Protein AF-0000000082329751 (afdb_homodimer)

Secondary structure (DSSP, 8-state):
-----------TTTTEEEEEPPTTSSS-HHHHHHHHHHHHHT--GGGSPPGGGTS-HHHHHHHTSPBTTB-----EEEEEETTEEEEEETTSEEEEEE-/-----------TTTTEEEEEPPTTSSS-HHHHHHHHHHHHHT--GGGSPPGGGTS-HHHHHHHTSPBTTB-----EEEEEETTEEEEEETTSEEEEEE-

Structure (mmCIF, N/CA/C/O backbone):
data_AF-0000000082329751-model_v1
#
loop_
_entity.id
_entity.type
_entity.pdbx_description
1 polymer 'Halobacterial output domain-containing protein'
#
loop_
_atom_site.group_PDB
_atom_site.id
_atom_site.type_symbol
_atom_site.label_atom_id
_atom_site.label_alt_id
_atom_site.label_comp_id
_atom_site.label_asym_id
_atom_site.label_entity_id
_atom_site.label_seq_id
_atom_site.pdbx_PDB_ins_code
_atom_site.Cartn_x
_atom_site.Cartn_y
_atom_site.Cartn_z
_atom_site.occupancy
_atom_site.B_iso_or_equiv
_atom_site.auth_seq_id
_atom_site.auth_comp_id
_atom_site.auth_asym_id
_atom_site.auth_atom_id
_atom_site.pdbx_PDB_model_num
ATOM 1 N N . MET A 1 1 ? 5.984 11.445 39.219 1 31.81 1 MET A N 1
ATOM 2 C CA . MET A 1 1 ? 5.996 12.383 38.094 1 31.81 1 MET A CA 1
ATOM 3 C C . MET A 1 1 ? 6.848 11.852 36.969 1 31.81 1 MET A C 1
ATOM 5 O O . MET A 1 1 ? 8.078 11.922 37 1 31.81 1 MET A O 1
ATOM 9 N N . THR A 1 2 ? 6.668 10.547 36.531 1 39.19 2 THR A N 1
ATOM 10 C CA . THR A 1 2 ? 7.371 9.633 35.625 1 39.19 2 THR A CA 1
ATOM 11 C C . THR A 1 2 ? 7.539 10.258 34.25 1 39.19 2 THR A C 1
ATOM 13 O O . THR A 1 2 ? 6.559 10.648 33.625 1 39.19 2 THR A O 1
ATOM 16 N N . GLU A 1 3 ? 8.727 10.984 34 1 37 3 GLU A N 1
ATOM 17 C CA . GLU A 1 3 ? 9.18 11.688 32.812 1 37 3 GLU A CA 1
ATOM 18 C C . GLU A 1 3 ? 9.062 10.797 31.578 1 37 3 GLU A C 1
ATOM 20 O O . GLU A 1 3 ? 9.672 9.727 31.5 1 37 3 GLU A O 1
ATOM 25 N N . MET A 1 4 ? 7.84 10.516 31.109 1 40.78 4 MET A N 1
ATOM 26 C CA . MET A 1 4 ? 7.668 9.859 29.812 1 40.78 4 MET A CA 1
ATOM 27 C C . MET A 1 4 ? 8.617 10.445 28.781 1 40.78 4 MET A C 1
ATOM 29 O O . MET A 1 4 ? 8.625 11.664 28.562 1 40.78 4 MET A O 1
ATOM 33 N N . THR A 1 5 ? 9.852 10.086 28.688 1 42.56 5 THR A N 1
ATOM 34 C CA . THR A 1 5 ? 10.828 10.453 27.672 1 42.56 5 THR A CA 1
ATOM 35 C C . THR A 1 5 ? 10.188 10.453 26.281 1 42.56 5 THR A C 1
ATOM 37 O O . THR A 1 5 ? 9.742 9.414 25.797 1 42.56 5 THR A O 1
ATOM 40 N N . SER A 1 6 ? 9.336 11.422 26.031 1 43.03 6 SER A N 1
ATOM 41 C CA . SER A 1 6 ? 8.797 11.648 24.703 1 43.03 6 SER A CA 1
ATOM 42 C C . SER A 1 6 ? 9.883 11.547 23.641 1 43.03 6 SER A C 1
ATOM 44 O O . SER A 1 6 ? 10.875 12.281 23.688 1 43.03 6 SER A O 1
ATOM 46 N N . ARG A 1 7 ? 10.289 10.352 23.172 1 41.78 7 ARG A N 1
ATOM 47 C CA . ARG A 1 7 ? 11.281 10.164 22.109 1 41.78 7 ARG A CA 1
ATOM 48 C C . ARG A 1 7 ? 11.078 11.172 20.984 1 41.78 7 ARG A C 1
ATOM 50 O O . ARG A 1 7 ? 10 11.227 20.391 1 41.78 7 ARG A O 1
ATOM 57 N N . SER A 1 8 ? 11.633 12.438 21.125 1 46.81 8 SER A N 1
ATOM 58 C CA . SER A 1 8 ? 11.68 13.492 20.125 1 46.81 8 SER A CA 1
ATOM 59 C C . SER A 1 8 ? 12.141 12.953 18.766 1 46.81 8 SER A C 1
ATOM 61 O O . SER A 1 8 ? 13.18 12.289 18.688 1 46.81 8 SER A O 1
ATOM 63 N N . PRO A 1 9 ? 11.258 12.688 17.781 1 46.94 9 PRO A N 1
ATOM 64 C CA . PRO A 1 9 ? 11.711 12.219 16.469 1 46.94 9 PRO A CA 1
ATOM 65 C C . PRO A 1 9 ? 12.867 13.047 15.914 1 46.94 9 PRO A C 1
ATOM 67 O O . PRO A 1 9 ? 12.828 14.281 15.977 1 46.94 9 PRO A O 1
ATOM 70 N N . SER A 1 10 ? 14.055 12.773 16.172 1 45.69 10 SER A N 1
ATOM 71 C CA . SER A 1 10 ? 15.234 13.32 15.516 1 45.69 10 SER A CA 1
ATOM 72 C C . SER A 1 10 ? 14.984 13.523 14.023 1 45.69 10 SER A C 1
ATOM 74 O O . SER A 1 10 ? 15.305 12.656 13.203 1 45.69 10 SER A O 1
ATOM 76 N N . ALA A 1 11 ? 13.828 13.977 13.602 1 47.91 11 ALA A N 1
ATOM 77 C CA . ALA A 1 11 ? 13.406 14.203 12.227 1 47.91 11 ALA A CA 1
ATOM 78 C C . ALA A 1 11 ? 14.414 15.062 11.469 1 47.91 11 ALA A C 1
ATOM 80 O O . ALA A 1 11 ? 14.422 15.078 10.242 1 47.91 11 ALA A O 1
ATOM 81 N N . GLN A 1 12 ? 14.984 16.203 12.023 1 49.38 12 GLN A N 1
ATOM 82 C CA . GLN A 1 12 ? 15.211 17.438 11.273 1 49.38 12 GLN A CA 1
ATOM 83 C C . GLN A 1 12 ? 16.312 17.25 10.227 1 49.38 12 GLN A C 1
ATOM 85 O O . GLN A 1 12 ? 16.266 17.859 9.164 1 49.38 12 GLN A O 1
ATOM 90 N N . ALA A 1 13 ? 17.359 16.609 10.555 1 56.12 13 ALA A N 1
ATOM 91 C CA . ALA A 1 13 ? 18.469 16.922 9.664 1 56.12 13 ALA A CA 1
ATOM 92 C C . ALA A 1 13 ? 18.422 16.062 8.398 1 56.12 13 ALA A C 1
ATOM 94 O O . ALA A 1 13 ? 18.859 16.5 7.332 1 56.12 13 ALA A O 1
ATOM 95 N N . THR A 1 14 ? 17.844 14.945 8.375 1 64.38 14 THR A N 1
ATOM 96 C CA . THR A 1 14 ? 18 13.984 7.289 1 64.38 14 THR A CA 1
ATOM 97 C C . THR A 1 14 ? 16.812 14.039 6.336 1 64.38 14 THR A C 1
ATOM 99 O O . THR A 1 14 ? 16.859 13.445 5.254 1 64.38 14 THR A O 1
ATOM 102 N N . GLY A 1 15 ? 15.906 15.219 6.461 1 89.56 15 GLY A N 1
ATOM 103 C CA . GLY A 1 15 ? 14.719 15.281 5.617 1 89.56 15 GLY A CA 1
ATOM 104 C C . GLY A 1 15 ? 13.828 14.062 5.75 1 89.56 15 GLY A C 1
ATOM 105 O O . GLY A 1 15 ? 13.281 13.578 4.758 1 89.56 15 GLY A O 1
ATOM 106 N N . ARG A 1 16 ? 14 13.43 6.969 1 94.81 16 ARG A N 1
ATOM 107 C CA . ARG A 1 16 ? 13.242 12.211 7.258 1 94.81 16 ARG A CA 1
ATOM 108 C C . ARG A 1 16 ? 12.742 12.211 8.703 1 94.81 16 ARG A C 1
ATOM 110 O O . ARG A 1 16 ? 13.461 12.625 9.609 1 94.81 16 ARG A O 1
ATOM 117 N N . TYR A 1 17 ? 11.578 11.805 8.906 1 97.12 17 TYR A N 1
ATOM 118 C CA . TYR A 1 17 ? 10.953 11.633 10.211 1 97.12 17 TYR A CA 1
ATOM 119 C C . TYR A 1 17 ? 10.297 10.258 10.32 1 97.12 17 TYR A C 1
ATOM 121 O O . TYR A 1 17 ? 9.578 9.828 9.414 1 97.12 17 TYR A O 1
ATOM 129 N N . VAL A 1 18 ? 10.578 9.484 11.461 1 97.75 18 VAL A N 1
ATOM 130 C CA . VAL A 1 18 ? 10.062 8.133 11.609 1 97.75 18 VAL A CA 1
ATOM 131 C C . VAL A 1 18 ? 9.328 8 12.938 1 97.75 18 VAL A C 1
ATOM 133 O O . VAL A 1 18 ? 9.844 8.414 13.984 1 97.75 18 VAL A O 1
ATOM 136 N N . VAL A 1 19 ? 8.141 7.43 12.844 1 97 19 VAL A N 1
ATOM 137 C CA . VAL A 1 19 ? 7.348 7.121 14.031 1 97 19 VAL A CA 1
ATOM 138 C C . VAL A 1 19 ? 6.926 5.652 14.008 1 97 19 VAL A C 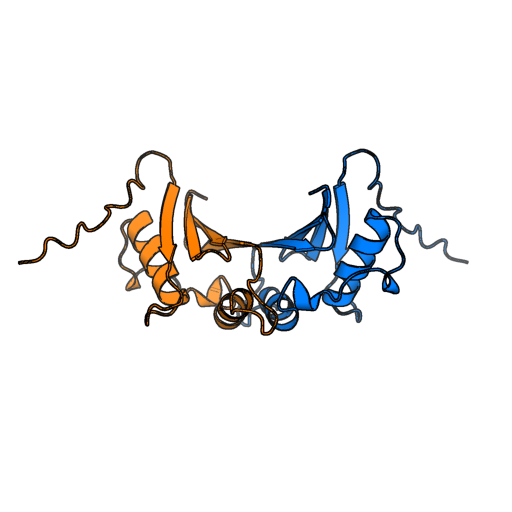1
ATOM 140 O O . VAL A 1 19 ? 6.621 5.109 12.945 1 97 19 VAL A O 1
ATOM 143 N N . GLN A 1 20 ? 7.02 5.074 15.188 1 96.25 20 GLN A N 1
ATOM 144 C CA . GLN A 1 20 ? 6.504 3.717 15.328 1 96.25 20 GLN A CA 1
ATOM 145 C C . GLN A 1 20 ? 5.055 3.725 15.805 1 96.25 20 GLN A C 1
ATOM 147 O O . GLN A 1 20 ? 4.754 4.258 16.875 1 96.25 20 GLN A O 1
ATOM 152 N N . TYR A 1 21 ? 4.219 3.109 14.953 1 94 21 TYR A N 1
ATOM 153 C CA . TYR A 1 21 ? 2.795 2.996 15.25 1 94 21 TYR A CA 1
ATOM 154 C C . TYR A 1 21 ? 2.455 1.603 15.766 1 94 21 TYR A C 1
ATOM 156 O O . TYR A 1 21 ? 2.836 0.599 15.156 1 94 21 TYR A O 1
ATOM 164 N N . ASP A 1 22 ? 1.76 1.699 16.906 1 90.88 22 ASP A N 1
ATOM 165 C CA . ASP A 1 22 ? 1.297 0.445 17.5 1 90.88 22 ASP A CA 1
ATOM 166 C C . ASP A 1 22 ? -0.182 0.212 17.203 1 90.88 22 ASP A C 1
ATOM 168 O O . ASP A 1 22 ? -1.039 0.977 17.641 1 90.88 22 ASP A O 1
ATOM 172 N N . ARG A 1 23 ? -0.487 -0.9 16.578 1 84 23 ARG A N 1
ATOM 173 C CA . ARG A 1 23 ? -1.856 -1.205 16.172 1 84 23 ARG A CA 1
ATOM 174 C C . ARG A 1 23 ? -2.73 -1.498 17.391 1 84 23 ARG A C 1
ATOM 176 O O . ARG A 1 23 ? -3.959 -1.485 17.297 1 84 23 ARG A O 1
ATOM 183 N N . LEU A 1 24 ? -2.094 -1.801 18.391 1 86.12 24 LEU A N 1
ATOM 184 C CA . LEU A 1 24 ? -2.852 -2.061 19.625 1 86.12 24 LEU A CA 1
ATOM 185 C C . LEU A 1 24 ? -3.26 -0.754 20.297 1 86.12 24 LEU A C 1
ATOM 187 O O . LEU A 1 24 ? -4.07 -0.757 21.219 1 86.12 24 LEU A O 1
ATOM 191 N N . ASP A 1 25 ? -2.682 0.285 19.734 1 85.5 25 ASP A N 1
ATOM 192 C CA . ASP A 1 25 ? -3.072 1.595 20.25 1 85.5 25 ASP A CA 1
ATOM 193 C C . ASP A 1 25 ? -4.516 1.921 19.875 1 85.5 25 ASP A C 1
ATOM 195 O O . ASP A 1 25 ? -5.055 1.375 18.906 1 85.5 25 ASP A O 1
ATOM 199 N N . THR A 1 26 ? -5.148 2.73 20.656 1 90.81 26 THR A N 1
ATOM 200 C CA . THR A 1 26 ? -6.531 3.129 20.406 1 90.81 26 THR A CA 1
ATOM 201 C C . THR A 1 26 ? -6.609 4.16 19.297 1 90.81 26 THR A C 1
ATOM 203 O O . THR A 1 26 ? -7.676 4.371 18.703 1 90.81 26 THR A O 1
ATOM 206 N N . GLU A 1 27 ? -5.496 4.75 19 1 93.31 27 GLU A N 1
ATOM 207 C CA . GLU A 1 27 ? -5.473 5.758 17.938 1 93.31 27 GLU A CA 1
ATOM 208 C C . GLU A 1 27 ? -5.461 5.117 16.562 1 93.31 27 GLU A C 1
ATOM 210 O O . GLU A 1 27 ? -4.656 4.219 16.297 1 93.31 27 GLU A O 1
ATOM 215 N N . PRO A 1 28 ? -6.461 5.57 15.758 1 94.56 28 PRO A N 1
ATOM 216 C CA . PRO A 1 28 ? -6.461 5.035 14.391 1 94.56 28 PRO A CA 1
ATOM 217 C C . PRO A 1 28 ? -5.195 5.395 13.617 1 94.56 28 PRO A C 1
ATOM 219 O O . PRO A 1 28 ? -4.586 6.441 13.875 1 94.56 28 PRO A O 1
ATOM 222 N N . LEU A 1 29 ? -4.789 4.59 12.695 1 95.12 29 LEU A N 1
ATOM 223 C CA . LEU A 1 29 ? -3.611 4.797 11.859 1 95.12 29 LEU A CA 1
ATOM 224 C C . LEU A 1 29 ? -3.697 6.125 11.117 1 95.12 29 LEU A C 1
ATOM 226 O O . LEU A 1 29 ? -2.697 6.836 10.992 1 95.12 29 LEU A O 1
ATOM 230 N N . SER A 1 30 ? -4.848 6.445 10.641 1 96.31 30 SER A N 1
ATOM 231 C CA . SER A 1 30 ? -5.039 7.68 9.883 1 96.31 30 SER A CA 1
ATOM 232 C C . SER A 1 30 ? -4.676 8.898 10.727 1 96.31 30 SER A C 1
ATOM 234 O O . SER A 1 30 ? -4.078 9.852 10.219 1 96.31 30 SER A O 1
ATOM 236 N N . VAL A 1 31 ? -5.008 8.859 11.961 1 97.06 31 VAL A N 1
ATOM 237 C CA . VAL A 1 31 ? -4.695 9.961 12.867 1 97.06 31 VAL A CA 1
ATOM 238 C C . VAL A 1 31 ? -3.188 10.031 13.102 1 97.06 31 VAL A C 1
ATOM 240 O O . VAL A 1 31 ? -2.592 11.109 13.047 1 97.06 31 VAL A O 1
ATOM 243 N N . ALA A 1 32 ? -2.594 8.883 13.281 1 97.38 32 ALA A N 1
ATOM 244 C CA . ALA A 1 32 ? -1.147 8.812 13.484 1 97.38 32 ALA A CA 1
ATOM 245 C C . ALA A 1 32 ? -0.399 9.383 12.281 1 97.38 32 ALA A C 1
ATOM 247 O O . ALA A 1 32 ? 0.604 10.078 12.445 1 97.38 32 ALA A O 1
ATOM 248 N N . ILE A 1 33 ? -0.895 9.117 11.148 1 98.06 33 ILE A N 1
ATOM 249 C CA . ILE A 1 33 ? -0.257 9.609 9.93 1 98.06 33 ILE A CA 1
ATOM 250 C C . ILE A 1 33 ? -0.346 11.133 9.883 1 98.06 33 ILE A C 1
ATOM 252 O O . ILE A 1 33 ? 0.66 11.82 9.672 1 98.06 33 ILE A O 1
ATOM 256 N N . VAL A 1 34 ? -1.477 11.648 10.039 1 98.31 34 VAL A N 1
ATOM 257 C CA . VAL A 1 34 ? -1.696 13.094 9.977 1 98.31 34 VAL A CA 1
ATOM 258 C C . VAL A 1 34 ? -0.846 13.789 11.039 1 98.31 34 VAL A C 1
ATOM 260 O O . VAL A 1 34 ? -0.206 14.805 10.75 1 98.31 34 VAL A O 1
ATOM 263 N N . ASP A 1 35 ? -0.802 13.219 12.203 1 98.25 35 ASP A N 1
ATOM 264 C CA . ASP A 1 35 ? -0.003 13.797 13.281 1 98.25 35 ASP A CA 1
ATOM 265 C C . ASP A 1 35 ? 1.48 13.805 12.922 1 98.25 35 ASP A C 1
ATOM 267 O O . ASP A 1 35 ? 2.18 14.789 13.164 1 98.25 35 ASP A O 1
ATOM 271 N N . ALA A 1 36 ? 1.935 12.711 12.359 1 98.12 36 ALA A N 1
ATOM 272 C CA . ALA A 1 36 ? 3.338 12.602 11.977 1 98.12 36 ALA A CA 1
ATOM 273 C C . ALA A 1 36 ? 3.699 13.641 10.914 1 98.12 36 ALA A C 1
ATOM 275 O O . ALA A 1 36 ? 4.734 14.305 11.016 1 98.12 36 ALA A O 1
ATOM 276 N N . VAL A 1 37 ? 2.854 13.805 9.93 1 97.88 37 VAL A N 1
ATOM 277 C CA . VAL A 1 37 ? 3.113 14.766 8.859 1 97.88 37 VAL A CA 1
ATOM 278 C C . VAL A 1 37 ? 3.062 16.188 9.414 1 97.88 37 VAL A C 1
ATOM 280 O O . VAL A 1 37 ? 3.91 17.016 9.078 1 97.88 37 VAL A O 1
ATOM 283 N N . ALA A 1 38 ? 2.1 16.422 10.195 1 98.38 38 ALA A N 1
ATOM 284 C CA . ALA A 1 38 ? 1.991 17.75 10.812 1 98.38 38 ALA A CA 1
ATOM 285 C C . ALA A 1 38 ? 3.258 18.094 11.586 1 98.38 38 ALA A C 1
ATOM 287 O O . ALA A 1 38 ? 3.777 19.203 11.469 1 98.38 38 ALA A O 1
ATOM 288 N N . THR A 1 39 ? 3.736 17.141 12.336 1 97.56 39 THR A N 1
ATOM 289 C CA . THR A 1 39 ? 4.953 17.328 13.125 1 97.56 39 THR A CA 1
ATOM 290 C C . THR A 1 39 ? 6.152 17.578 12.211 1 97.56 39 THR A C 1
ATOM 292 O O . THR A 1 39 ? 6.918 18.516 1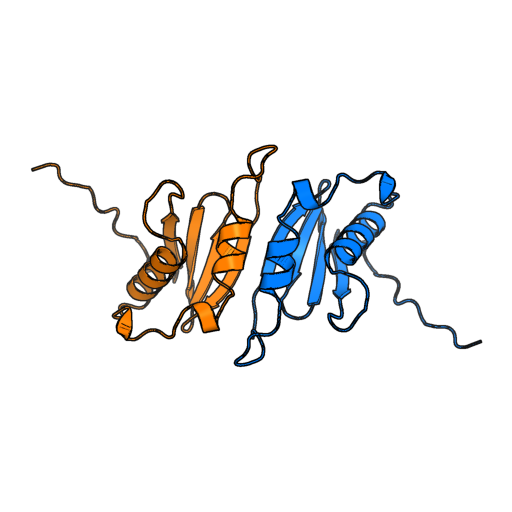2.438 1 97.56 39 THR A O 1
ATOM 295 N N . PHE A 1 40 ? 6.281 16.797 11.18 1 97.19 40 PHE A N 1
ATOM 296 C CA . PHE A 1 40 ? 7.398 16.906 10.258 1 97.19 40 PHE A CA 1
ATOM 297 C C . PHE A 1 40 ? 7.395 18.281 9.57 1 97.19 40 PHE A C 1
ATOM 299 O O . PHE A 1 40 ? 8.445 18.891 9.398 1 97.19 40 PHE A O 1
ATOM 306 N N . ARG A 1 41 ? 6.242 18.672 9.18 1 96.56 41 ARG A N 1
ATOM 307 C CA . ARG A 1 41 ? 6.098 19.938 8.445 1 96.56 41 ARG A CA 1
ATOM 308 C C . ARG A 1 41 ? 5.984 21.109 9.398 1 96.56 41 ARG A C 1
ATOM 310 O O . ARG A 1 41 ? 5.91 22.266 8.953 1 96.56 41 ARG A O 1
ATOM 317 N N . ASN A 1 42 ? 5.953 20.859 10.664 1 95.88 42 ASN A N 1
ATOM 318 C CA . ASN A 1 42 ? 5.754 21.906 11.672 1 95.88 42 ASN A CA 1
ATOM 319 C C . ASN A 1 42 ? 4.508 22.734 11.383 1 95.88 42 ASN A C 1
ATOM 321 O O . ASN A 1 42 ? 4.578 23.953 11.312 1 95.88 42 ASN A O 1
ATOM 325 N N . ARG A 1 43 ? 3.385 22.031 11.133 1 97.56 43 ARG A N 1
ATOM 326 C CA . ARG A 1 43 ? 2.076 22.625 10.875 1 97.56 43 ARG A CA 1
ATOM 327 C C . ARG A 1 43 ? 1.014 22.031 11.789 1 97.56 43 ARG A C 1
ATOM 329 O O . ARG A 1 43 ? 1.163 20.906 12.281 1 97.56 43 ARG A O 1
ATOM 336 N N . ASP A 1 44 ? -0.061 22.844 12.047 1 97.69 44 ASP A N 1
ATOM 337 C CA . ASP A 1 44 ? -1.224 22.297 12.734 1 97.69 44 ASP A CA 1
ATOM 338 C C . ASP A 1 44 ? -1.941 21.266 11.867 1 97.69 44 ASP A C 1
ATOM 340 O O . ASP A 1 44 ? -2.07 21.438 10.656 1 97.69 44 ASP A O 1
ATOM 344 N N . VAL A 1 45 ? -2.484 20.25 12.453 1 97.75 45 VAL A N 1
ATOM 345 C CA . VAL A 1 45 ? -3.213 19.203 11.742 1 97.75 45 VAL A CA 1
ATOM 346 C C . VAL A 1 45 ? -4.375 19.812 10.961 1 97.75 45 VAL A C 1
ATOM 348 O O . VAL A 1 45 ? -4.738 19.328 9.891 1 97.75 45 VAL A O 1
ATOM 351 N N . THR A 1 46 ? -4.895 20.906 11.492 1 97.62 46 THR A N 1
ATOM 352 C CA . THR A 1 46 ? -6.055 21.547 10.883 1 97.62 46 THR A CA 1
ATOM 353 C C . THR A 1 46 ? -5.664 22.266 9.602 1 97.62 46 THR A C 1
ATOM 355 O O . THR A 1 46 ? -6.527 22.656 8.805 1 97.62 46 THR A O 1
ATOM 358 N N . GLU A 1 47 ? -4.391 22.453 9.398 1 97.19 47 GLU A N 1
ATOM 359 C CA . GLU A 1 47 ? -3.893 23.125 8.195 1 97.19 47 GLU A CA 1
ATOM 360 C C . GLU A 1 47 ? -3.615 22.125 7.078 1 97.19 47 GLU A C 1
ATOM 362 O O . GLU A 1 47 ? -3.334 22.516 5.945 1 97.19 47 GLU A O 1
ATOM 367 N N . LEU A 1 48 ? -3.666 20.891 7.387 1 97.12 48 LEU A N 1
ATOM 368 C CA . LEU A 1 48 ? -3.395 19.859 6.402 1 97.12 48 LEU A CA 1
ATOM 369 C C . LEU A 1 48 ? -4.672 19.453 5.672 1 97.12 48 LEU A C 1
ATOM 371 O O . LEU A 1 48 ? -5.77 19.562 6.223 1 97.12 48 LEU A O 1
ATOM 375 N N . GLU A 1 49 ? -4.48 19.031 4.391 1 93.75 49 GLU A N 1
ATOM 376 C CA . GLU A 1 49 ? -5.609 18.438 3.666 1 93.75 49 GLU A CA 1
ATOM 377 C C . GLU A 1 49 ? -6.074 17.141 4.32 1 93.75 49 GLU A C 1
ATOM 379 O O . GLU A 1 49 ? -5.285 16.453 4.969 1 93.75 49 GLU A O 1
ATOM 384 N N . PRO A 1 50 ? -7.355 16.891 4.113 1 94.06 50 PRO A N 1
ATOM 385 C CA . PRO A 1 50 ? -7.82 15.578 4.602 1 94.06 50 PRO A CA 1
ATOM 386 C C . PRO A 1 50 ? -7.059 14.414 3.979 1 94.06 50 PRO A C 1
ATOM 388 O O . PRO A 1 50 ? -6.801 14.414 2.771 1 94.06 50 PRO A O 1
ATOM 391 N N . LEU A 1 51 ? -6.656 13.438 4.867 1 94.5 51 LEU A N 1
ATOM 392 C CA . LEU A 1 51 ? -5.852 12.305 4.418 1 94.5 51 LEU A CA 1
ATOM 393 C C . LEU A 1 51 ? -6.613 11.477 3.391 1 94.5 51 LEU A C 1
ATOM 395 O O . LEU A 1 51 ? -6.012 10.922 2.465 1 94.5 51 LEU A O 1
ATOM 399 N N . HIS A 1 52 ? -7.906 11.422 3.502 1 91.25 52 HIS A N 1
ATOM 400 C CA . HIS A 1 52 ? -8.695 10.555 2.637 1 91.25 52 HIS A CA 1
ATOM 401 C C . HIS A 1 52 ? -8.633 11.016 1.185 1 91.25 52 HIS A C 1
ATOM 403 O O . HIS A 1 52 ? -8.984 10.258 0.274 1 91.25 52 HIS A O 1
ATOM 409 N N . TYR A 1 53 ? -8.156 12.25 0.977 1 88.81 53 TYR A N 1
ATOM 410 C CA . TYR A 1 53 ? -7.953 12.703 -0.395 1 88.81 53 TYR A CA 1
ATOM 411 C C . TYR A 1 53 ? -6.715 12.055 -1.002 1 88.81 53 TYR A C 1
ATOM 413 O O . TYR A 1 53 ? -6.609 11.922 -2.223 1 88.81 53 TYR A O 1
ATOM 421 N N . ALA A 1 54 ? -5.766 11.68 -0.174 1 90.56 54 ALA A N 1
ATOM 422 C CA . ALA A 1 54 ? -4.492 11.156 -0.654 1 90.56 54 ALA A CA 1
ATOM 423 C C . ALA A 1 54 ? -4.527 9.633 -0.759 1 90.56 54 ALA A C 1
ATOM 425 O O . ALA A 1 54 ? -3.846 9.047 -1.601 1 90.56 54 ALA A O 1
ATOM 426 N N . ILE A 1 55 ? -5.262 9.016 0.107 1 92.12 55 ILE A N 1
ATOM 427 C CA . ILE A 1 55 ? -5.273 7.555 0.156 1 92.12 55 ILE A CA 1
ATOM 428 C C . ILE A 1 55 ? -6.594 7.07 0.751 1 92.12 55 ILE A C 1
ATOM 430 O O . ILE A 1 55 ? -7.203 7.762 1.571 1 92.12 55 ILE A O 1
ATOM 434 N N . ASP A 1 56 ? -7.062 5.938 0.312 1 93 56 ASP A N 1
ATOM 435 C CA . ASP A 1 56 ? -8.195 5.289 0.97 1 93 56 ASP A CA 1
ATOM 436 C C . ASP A 1 56 ? -7.801 4.766 2.348 1 93 56 ASP A C 1
ATOM 438 O O . ASP A 1 56 ? -7.191 3.697 2.459 1 93 56 ASP A O 1
ATOM 442 N N . THR A 1 57 ? -8.227 5.438 3.373 1 93.94 57 THR A N 1
ATOM 443 C CA . THR A 1 57 ? -7.777 5.164 4.734 1 93.94 57 THR A CA 1
ATOM 444 C C . THR A 1 57 ? -8.305 3.814 5.219 1 93.94 57 THR A C 1
ATOM 446 O O . THR A 1 57 ? -7.625 3.109 5.965 1 93.94 57 THR A O 1
ATOM 449 N N . ASP A 1 58 ? -9.547 3.469 4.797 1 92.44 58 ASP A N 1
ATOM 450 C CA . ASP A 1 58 ? -10.102 2.176 5.191 1 92.44 58 ASP A CA 1
ATOM 451 C C . ASP A 1 58 ? -9.305 1.027 4.578 1 92.44 58 ASP A C 1
ATOM 453 O O . ASP A 1 58 ? -9.016 0.035 5.25 1 92.44 58 ASP A O 1
ATOM 457 N N . ALA A 1 59 ? -9.008 1.194 3.338 1 94.5 59 ALA A N 1
ATOM 458 C CA . ALA A 1 59 ? -8.211 0.184 2.65 1 94.5 59 ALA A CA 1
ATOM 459 C C . ALA A 1 59 ? -6.836 0.039 3.297 1 94.5 59 ALA A C 1
ATOM 461 O O . ALA A 1 59 ? -6.344 -1.077 3.484 1 94.5 59 ALA A O 1
ATOM 462 N N . LEU A 1 60 ? -6.191 1.146 3.604 1 94.38 60 LEU A N 1
ATOM 463 C CA . LEU A 1 60 ? -4.879 1.156 4.242 1 94.38 60 LEU A CA 1
ATOM 464 C C . LEU A 1 60 ? -4.914 0.394 5.562 1 94.38 60 LEU A C 1
ATOM 466 O O . LEU A 1 60 ? -4.047 -0.444 5.824 1 94.38 60 LEU A O 1
ATOM 470 N N . GLU A 1 61 ? -5.867 0.621 6.367 1 92 61 GLU A N 1
ATOM 471 C CA . GLU A 1 61 ? -6 -0.068 7.648 1 92 61 GLU A CA 1
ATOM 472 C C . GLU A 1 61 ? -6.172 -1.571 7.453 1 92 61 GLU A C 1
ATOM 474 O O . GLU A 1 61 ? -5.531 -2.371 8.133 1 92 61 GLU A O 1
ATOM 479 N N . ARG A 1 62 ? -6.957 -1.875 6.523 1 90.62 62 ARG A N 1
ATOM 480 C CA . ARG A 1 62 ? -7.25 -3.281 6.27 1 90.62 62 ARG A CA 1
ATOM 481 C C . ARG A 1 62 ? -6.008 -4.02 5.773 1 90.62 62 ARG A C 1
ATOM 483 O O . ARG A 1 62 ? -5.812 -5.195 6.086 1 90.62 62 ARG A O 1
ATOM 490 N N . LEU A 1 63 ? -5.227 -3.295 5.031 1 90.62 63 LEU A N 1
ATOM 491 C CA . LEU A 1 63 ? -4.031 -3.9 4.457 1 90.62 63 LEU A CA 1
ATOM 492 C C . LEU A 1 63 ? -3.105 -4.422 5.551 1 90.62 63 LEU A C 1
ATOM 494 O O . LEU A 1 63 ? -2.412 -5.422 5.355 1 90.62 63 LEU A O 1
ATOM 498 N N . PHE A 1 64 ? -3.09 -3.809 6.668 1 87.56 64 PHE A N 1
ATOM 499 C CA . PHE A 1 64 ? -2.123 -4.152 7.703 1 87.56 64 PHE A CA 1
ATOM 500 C C . PHE A 1 64 ? -2.795 -4.914 8.844 1 87.56 64 PHE A C 1
ATOM 502 O O . PHE A 1 64 ? -2.17 -5.188 9.867 1 87.56 64 PHE A O 1
ATOM 509 N N . GLU A 1 65 ? -4.031 -5.145 8.664 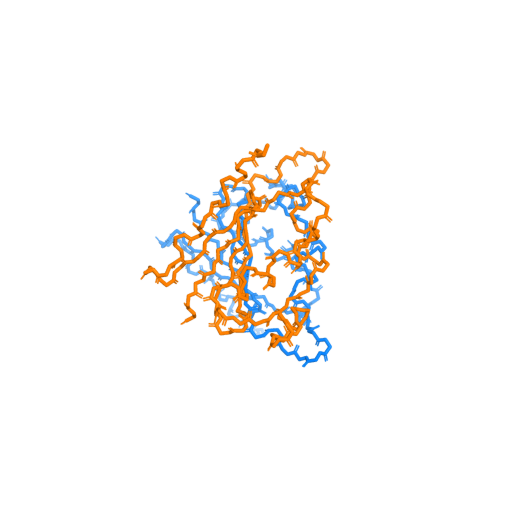1 84.44 65 GLU A N 1
ATOM 510 C CA . GLU A 1 65 ? -4.695 -5.992 9.656 1 84.44 65 GLU A CA 1
ATOM 511 C C . GLU A 1 65 ? -4.117 -7.402 9.648 1 84.44 65 GLU A C 1
ATOM 513 O O . GLU A 1 65 ? -3.734 -7.918 8.594 1 84.44 65 GLU A O 1
ATOM 518 N N . PRO A 1 66 ? -3.969 -7.867 10.875 1 72.75 66 PRO A N 1
ATOM 519 C CA . PRO A 1 66 ? -3.459 -9.234 10.945 1 72.75 66 PRO A CA 1
ATOM 520 C C . PRO A 1 66 ? -4.312 -10.227 10.156 1 72.75 66 PRO A C 1
ATOM 522 O O . PRO A 1 66 ? -5.527 -10.047 10.039 1 72.75 66 PRO A O 1
ATOM 525 N N . ARG A 1 67 ? -3.643 -11.023 9.336 1 62.59 67 ARG A N 1
ATOM 526 C CA . ARG A 1 67 ? -4.359 -12.094 8.648 1 62.59 67 ARG A CA 1
ATOM 527 C C . ARG A 1 67 ? -4.836 -13.156 9.641 1 62.59 67 ARG A C 1
ATOM 529 O O . ARG A 1 67 ? -4.328 -13.242 10.758 1 62.59 67 ARG A O 1
ATOM 536 N N . ALA A 1 68 ? -6.004 -13.695 9.172 1 55.31 68 ALA A N 1
ATOM 537 C CA . ALA A 1 68 ? -6.441 -14.836 9.977 1 55.31 68 ALA A CA 1
ATOM 538 C C . ALA A 1 68 ? -5.293 -15.812 10.203 1 55.31 68 ALA A C 1
ATOM 540 O O . ALA A 1 68 ? -5.211 -16.453 11.258 1 55.31 68 ALA A O 1
ATOM 541 N N . ASP A 1 69 ? -4.562 -16.047 9.133 1 53 69 ASP A N 1
ATOM 542 C CA . ASP A 1 69 ? -3.592 -17.125 9.242 1 53 69 ASP A CA 1
ATOM 543 C C . ASP A 1 69 ? -2.248 -16.609 9.75 1 53 69 ASP A C 1
ATOM 545 O O . ASP A 1 69 ? -1.257 -17.344 9.758 1 53 69 ASP A O 1
ATOM 549 N N . GLY A 1 70 ? -2.115 -15.523 10.203 1 52.69 70 GLY A N 1
ATOM 550 C CA . GLY A 1 70 ? -0.876 -15.094 10.828 1 52.69 70 GLY A CA 1
ATOM 551 C C . GLY A 1 70 ? -0.427 -13.719 10.375 1 52.69 70 GLY A C 1
ATOM 552 O O . GLY A 1 70 ? -1.223 -12.945 9.836 1 52.69 70 GLY A O 1
ATOM 553 N N . VAL A 1 71 ? 0.874 -13.422 10.836 1 47.81 71 VAL A N 1
ATOM 554 C CA . VAL A 1 71 ? 1.537 -12.125 10.805 1 47.81 71 VAL A CA 1
ATOM 555 C C . VAL A 1 71 ? 1.771 -11.695 9.359 1 47.81 71 VAL A C 1
ATOM 557 O O . VAL A 1 71 ? 2.162 -12.508 8.516 1 47.81 71 VAL A O 1
ATOM 560 N N . ARG A 1 72 ? 0.995 -10.898 8.797 1 52.91 72 ARG A N 1
ATOM 561 C CA . ARG A 1 72 ? 1.39 -10.328 7.516 1 52.91 72 ARG A CA 1
ATOM 562 C C . ARG A 1 72 ? 2.865 -9.945 7.52 1 52.91 72 ARG A C 1
ATOM 564 O O . ARG A 1 72 ? 3.307 -9.156 8.352 1 52.91 72 ARG A O 1
ATOM 571 N N . ASP A 1 73 ? 3.789 -10.883 7.195 1 55.91 73 ASP A N 1
ATOM 572 C CA . ASP A 1 73 ? 5.242 -10.797 7.309 1 55.91 73 ASP A CA 1
ATOM 573 C C . ASP A 1 73 ? 5.781 -9.602 6.523 1 55.91 73 ASP A C 1
ATOM 575 O O . ASP A 1 73 ? 6.996 -9.398 6.449 1 55.91 73 ASP A O 1
ATOM 579 N N . GLY A 1 74 ? 4.91 -8.656 6.078 1 78.06 74 GLY A N 1
ATOM 580 C CA . GLY A 1 74 ? 5.688 -7.66 5.363 1 78.06 74 GLY A CA 1
ATOM 581 C C . GLY A 1 74 ? 4.855 -6.828 4.406 1 78.06 74 GLY A C 1
ATOM 582 O O . GLY A 1 74 ? 3.629 -6.961 4.363 1 78.06 74 GLY A O 1
ATOM 583 N N . GLY A 1 75 ? 5.461 -5.82 4.02 1 92.19 75 GLY A N 1
ATOM 584 C CA . GLY A 1 75 ? 4.852 -4.938 3.039 1 92.19 75 GLY A CA 1
ATOM 585 C C . GLY A 1 75 ? 4.852 -3.482 3.463 1 92.19 75 GLY A C 1
ATOM 586 O O . GLY A 1 75 ? 5.09 -3.172 4.633 1 92.19 75 GLY A O 1
ATOM 587 N N . SER A 1 76 ? 4.613 -2.725 2.51 1 95.81 76 SER A N 1
ATOM 588 C CA . SER A 1 76 ? 4.582 -1.285 2.748 1 95.81 76 SER A CA 1
ATOM 589 C C . SER A 1 76 ? 3.697 -0.577 1.728 1 95.81 76 SER A C 1
ATOM 591 O O . SER A 1 76 ? 3.43 -1.114 0.651 1 95.81 76 SER A O 1
ATOM 593 N N . VAL A 1 77 ? 3.213 0.506 2.148 1 96.88 77 VAL A N 1
ATOM 594 C CA . VAL A 1 77 ? 2.486 1.436 1.291 1 96.88 77 VAL A CA 1
ATOM 595 C C . VAL A 1 77 ? 3.201 2.783 1.266 1 96.88 77 VAL A C 1
ATOM 597 O O . VAL A 1 77 ? 3.643 3.279 2.305 1 96.88 77 VAL A O 1
ATOM 600 N N . THR A 1 78 ? 3.311 3.355 0.057 1 96.44 78 THR A N 1
ATOM 601 C CA . THR A 1 78 ? 3.906 4.676 -0.101 1 96.44 78 THR A CA 1
ATOM 602 C C . THR A 1 78 ? 2.996 5.586 -0.92 1 96.44 78 THR A C 1
ATOM 604 O O . THR A 1 78 ? 2.426 5.16 -1.927 1 96.44 78 THR A O 1
ATOM 607 N N . PHE A 1 79 ? 2.91 6.824 -0.485 1 95.19 79 PHE A N 1
ATOM 608 C CA . PHE A 1 79 ? 2.115 7.809 -1.208 1 95.19 79 PHE A CA 1
ATOM 609 C C . PHE A 1 79 ? 2.521 9.227 -0.818 1 95.19 79 PHE A C 1
ATOM 611 O O . PHE A 1 79 ? 3.232 9.422 0.169 1 95.19 79 PHE A O 1
ATOM 618 N N . GLU A 1 80 ? 2.135 10.125 -1.617 1 94.25 80 GLU A N 1
ATOM 619 C CA . GLU A 1 80 ? 2.389 11.531 -1.314 1 94.25 80 GLU A CA 1
ATOM 620 C C . GLU A 1 80 ? 1.229 12.141 -0.536 1 94.25 80 GLU A C 1
ATOM 622 O O . GLU A 1 80 ? 0.063 11.867 -0.824 1 94.25 80 GLU A O 1
ATOM 627 N N . TYR A 1 81 ? 1.54 12.93 0.413 1 93.94 81 TYR A N 1
ATOM 628 C CA . TYR A 1 81 ? 0.569 13.625 1.248 1 93.94 81 TYR A CA 1
ATOM 629 C C . TYR A 1 81 ? 1.156 14.914 1.805 1 93.94 81 TYR A C 1
ATOM 631 O O . TYR A 1 81 ? 2.199 14.898 2.465 1 93.94 81 TYR A O 1
ATOM 639 N N . SER A 1 82 ? 0.561 16.062 1.447 1 93.19 82 SER A N 1
ATOM 640 C CA . SER A 1 82 ? 0.95 17.391 1.921 1 93.19 82 SER A CA 1
ATOM 641 C C . SER A 1 82 ? 2.426 17.656 1.647 1 93.19 82 SER A C 1
ATOM 643 O O . SER A 1 82 ? 3.172 18.031 2.557 1 93.19 82 SER A O 1
ATOM 645 N N . ASP A 1 83 ? 2.879 17.375 0.479 1 91.19 83 ASP A N 1
ATOM 646 C CA . ASP A 1 83 ? 4.215 17.672 -0.019 1 91.19 83 ASP A CA 1
ATOM 647 C C . ASP A 1 83 ? 5.27 16.812 0.668 1 91.19 83 ASP A C 1
ATOM 649 O O . ASP A 1 83 ? 6.418 17.219 0.829 1 91.19 83 ASP A O 1
ATOM 653 N N . CYS A 1 84 ? 4.836 15.648 1.143 1 95.12 84 CYS A N 1
ATOM 654 C CA . CYS A 1 84 ? 5.727 14.656 1.736 1 95.12 84 CYS A CA 1
ATOM 655 C C . CYS A 1 84 ? 5.508 13.281 1.108 1 95.12 84 CYS A C 1
ATOM 657 O O . CYS A 1 84 ? 4.461 13.023 0.516 1 95.12 84 CYS A O 1
ATOM 659 N N . LEU A 1 85 ? 6.527 12.516 1.204 1 96.12 85 LEU A N 1
ATOM 660 C CA . LEU A 1 85 ? 6.391 11.102 0.892 1 96.12 85 LEU A CA 1
ATOM 661 C C . LEU A 1 85 ? 6.188 10.281 2.162 1 96.12 85 LEU A C 1
ATOM 663 O O . LEU A 1 85 ? 7.023 10.312 3.066 1 96.12 85 LEU A O 1
ATOM 667 N N . VAL A 1 86 ? 5.059 9.602 2.256 1 97.31 86 VAL A N 1
ATOM 668 C CA . VAL A 1 86 ? 4.691 8.82 3.432 1 97.31 86 VAL A CA 1
ATOM 669 C C . VAL A 1 86 ? 4.836 7.336 3.129 1 97.31 86 VAL A C 1
ATOM 671 O O . VAL A 1 86 ? 4.316 6.844 2.123 1 97.31 86 VAL A O 1
ATOM 674 N N . THR A 1 87 ? 5.555 6.633 3.93 1 97.38 87 THR A N 1
ATOM 675 C CA . THR A 1 87 ? 5.684 5.184 3.85 1 97.38 87 THR A CA 1
ATOM 676 C C . THR A 1 87 ? 5.207 4.523 5.141 1 97.38 87 THR A C 1
ATOM 678 O O . THR A 1 87 ? 5.625 4.914 6.234 1 97.38 87 THR A O 1
ATOM 681 N N . ILE A 1 88 ? 4.328 3.59 4.969 1 96.81 88 ILE A N 1
ATOM 682 C CA . ILE A 1 88 ? 3.82 2.822 6.098 1 96.81 88 ILE A CA 1
ATOM 683 C C . ILE A 1 88 ? 4.188 1.35 5.926 1 96.81 88 ILE A C 1
ATOM 685 O O . ILE A 1 88 ? 3.961 0.767 4.863 1 96.81 88 ILE A O 1
ATOM 689 N N . THR A 1 89 ? 4.738 0.734 6.961 1 94.38 89 THR A N 1
ATOM 690 C CA . THR A 1 89 ? 5.098 -0.677 6.875 1 94.38 89 THR A CA 1
ATOM 691 C C . THR A 1 89 ? 4.164 -1.524 7.738 1 94.38 89 THR A C 1
ATOM 693 O O . THR A 1 89 ? 3.529 -1.014 8.664 1 94.38 89 THR A O 1
ATOM 696 N N . ALA A 1 90 ? 4.121 -2.793 7.449 1 91.19 90 ALA A N 1
ATOM 697 C CA . ALA A 1 90 ? 3.312 -3.748 8.203 1 91.19 90 ALA A CA 1
ATOM 698 C C . ALA A 1 90 ? 3.75 -3.807 9.664 1 91.19 90 ALA A C 1
ATOM 700 O O . ALA A 1 90 ? 2.945 -4.109 10.547 1 91.19 90 ALA A O 1
ATOM 701 N N . ALA A 1 91 ? 4.977 -3.467 9.906 1 87.75 91 ALA A N 1
ATOM 702 C CA . ALA A 1 91 ? 5.516 -3.51 11.266 1 87.75 91 ALA A CA 1
ATOM 703 C C . ALA A 1 91 ? 5.098 -2.275 12.055 1 87.75 91 ALA A C 1
ATOM 705 O O . ALA A 1 91 ? 5.43 -2.15 13.242 1 87.75 91 ALA A O 1
ATOM 706 N N . GLY A 1 92 ? 4.461 -1.332 11.359 1 92.31 92 GLY A N 1
ATOM 707 C CA . GLY A 1 92 ? 3.922 -0.178 12.062 1 92.31 92 GLY A CA 1
ATOM 708 C C . GLY A 1 92 ? 4.793 1.057 11.938 1 92.31 92 GLY A C 1
ATOM 709 O O . GLY A 1 92 ? 4.539 2.072 12.586 1 92.31 92 GLY A O 1
ATOM 710 N N . GLU A 1 93 ? 5.797 0.932 11.164 1 95.06 93 GLU A N 1
ATOM 711 C CA . GLU A 1 93 ? 6.625 2.115 10.945 1 95.06 93 GLU A CA 1
ATOM 712 C C . GLU A 1 93 ? 5.945 3.102 10.008 1 95.06 93 GLU A C 1
ATOM 714 O O . GLU A 1 93 ? 5.434 2.711 8.953 1 95.06 93 GLU A O 1
ATOM 719 N N . ILE A 1 94 ? 5.898 4.332 10.414 1 97.88 94 ILE A N 1
ATOM 720 C CA . ILE A 1 94 ? 5.492 5.457 9.578 1 97.88 94 ILE A CA 1
ATOM 721 C C . ILE A 1 94 ? 6.695 6.352 9.297 1 97.88 94 ILE A C 1
ATOM 723 O O . ILE A 1 94 ? 7.262 6.949 10.219 1 97.88 94 ILE A O 1
ATOM 727 N N . ARG A 1 95 ? 7.098 6.457 8.031 1 98.31 95 ARG A N 1
ATOM 728 C CA . ARG A 1 95 ? 8.227 7.281 7.617 1 98.31 95 ARG A CA 1
ATOM 729 C C . ARG A 1 95 ? 7.77 8.445 6.746 1 98.31 95 ARG A C 1
ATOM 731 O O . ARG A 1 95 ? 6.973 8.258 5.824 1 98.31 95 ARG A O 1
ATOM 738 N N . ILE A 1 96 ? 8.242 9.586 7.094 1 98.38 96 ILE A N 1
ATOM 739 C CA . ILE A 1 96 ? 7.957 10.797 6.324 1 98.38 96 ILE A CA 1
ATOM 740 C C . ILE A 1 96 ? 9.25 11.344 5.73 1 98.38 96 ILE A C 1
ATOM 742 O O . ILE A 1 96 ? 10.242 11.531 6.449 1 98.38 96 ILE A O 1
ATOM 746 N N . ASP A 1 97 ? 9.172 11.477 4.441 1 97.19 97 ASP A N 1
ATOM 747 C CA . ASP A 1 97 ? 10.312 12.062 3.748 1 97.19 97 ASP A CA 1
ATOM 748 C C . ASP A 1 97 ? 9.898 13.328 2.994 1 97.19 97 ASP A C 1
ATOM 750 O O . ASP A 1 97 ? 8.742 13.461 2.584 1 97.19 97 ASP A O 1
ATOM 754 N N . SER A 1 98 ? 10.891 14.211 2.895 1 92.56 98 SER A N 1
ATOM 755 C CA . SER A 1 98 ? 10.648 15.336 1.999 1 92.56 98 SER A CA 1
ATOM 756 C C . SER A 1 98 ? 10.453 14.867 0.561 1 92.56 98 SER A C 1
ATOM 758 O O . SER A 1 98 ? 11.141 13.953 0.104 1 92.56 98 SER A O 1
ATOM 760 N N . ALA A 1 99 ? 9.297 15.258 0.018 1 80.38 99 ALA A N 1
ATOM 761 C CA . ALA A 1 99 ? 9.086 14.859 -1.371 1 80.38 99 ALA A CA 1
ATOM 762 C C . ALA A 1 99 ? 10.172 15.43 -2.275 1 80.38 99 ALA A C 1
ATOM 764 O O . ALA A 1 99 ? 10.758 16.469 -1.971 1 80.38 99 ALA A O 1
ATOM 765 N N . MET B 1 1 ? -5.977 -11.695 -39.219 1 31.42 1 MET B N 1
ATOM 766 C CA . MET B 1 1 ? -5.094 -12.469 -38.344 1 31.42 1 MET B CA 1
ATOM 767 C C . MET B 1 1 ? -4.188 -11.555 -37.531 1 31.42 1 MET B C 1
ATOM 769 O O . MET B 1 1 ? -3.205 -11.023 -38.062 1 31.42 1 MET B O 1
ATOM 773 N N . THR B 1 2 ? -4.754 -10.477 -36.844 1 38.31 2 THR B N 1
ATOM 774 C CA . THR B 1 2 ? -4.246 -9.297 -36.156 1 38.31 2 THR B CA 1
ATOM 775 C C . THR B 1 2 ? -3.252 -9.688 -35.094 1 38.31 2 THR B C 1
ATOM 777 O O . THR B 1 2 ? -3.582 -10.469 -34.188 1 38.31 2 THR B O 1
ATOM 780 N N . GLU B 1 3 ? -1.881 -9.766 -35.438 1 36.81 3 GLU B N 1
ATOM 781 C CA . GLU B 1 3 ? -0.711 -10.109 -34.625 1 36.81 3 GLU B CA 1
ATOM 782 C C . GLU B 1 3 ? -0.68 -9.328 -33.312 1 36.81 3 GLU B C 1
ATOM 784 O O . GLU B 1 3 ? -0.624 -8.094 -33.344 1 36.81 3 GLU B O 1
ATOM 789 N N . MET B 1 4 ? -1.576 -9.602 -32.375 1 40.78 4 MET B N 1
ATOM 790 C CA . MET B 1 4 ? -1.465 -9.031 -31.031 1 40.78 4 MET B CA 1
ATOM 791 C C . MET B 1 4 ? -0.024 -9.086 -30.547 1 40.78 4 MET B C 1
ATOM 793 O O . MET B 1 4 ? 0.603 -10.148 -30.562 1 40.78 4 MET B O 1
ATOM 797 N N . THR B 1 5 ? 0.858 -8.195 -30.859 1 42.44 5 THR B N 1
ATOM 798 C CA . THR B 1 5 ? 2.215 -8.031 -30.359 1 42.44 5 THR B CA 1
ATOM 799 C C . THR B 1 5 ? 2.268 -8.305 -28.859 1 42.44 5 THR B C 1
ATOM 801 O O . THR B 1 5 ? 1.65 -7.594 -28.062 1 42.44 5 THR B O 1
ATOM 804 N N . SER B 1 6 ? 2.107 -9.555 -28.469 1 42.81 6 SER B N 1
ATOM 805 C CA . SER B 1 6 ? 2.295 -10 -27.094 1 42.81 6 SER B CA 1
ATOM 806 C C . SER B 1 6 ? 3.562 -9.406 -26.5 1 42.81 6 SER B C 1
ATOM 808 O O . SER B 1 6 ? 4.66 -9.609 -27.016 1 42.81 6 SER B O 1
ATOM 810 N N . ARG B 1 7 ? 3.576 -8.133 -26.016 1 41.69 7 ARG B N 1
ATOM 811 C CA . ARG B 1 7 ? 4.727 -7.516 -25.375 1 41.69 7 ARG B CA 1
ATOM 812 C C . ARG B 1 7 ? 5.406 -8.484 -24.406 1 41.69 7 ARG B C 1
ATOM 814 O O . ARG B 1 7 ? 4.773 -8.984 -23.484 1 41.69 7 ARG B O 1
ATOM 821 N N . SER B 1 8 ? 6.301 -9.414 -24.906 1 46.84 8 SER B N 1
ATOM 822 C CA . SER B 1 8 ? 7.16 -10.328 -24.156 1 46.84 8 SER B CA 1
ATOM 823 C C . SER B 1 8 ? 7.859 -9.609 -23.016 1 46.84 8 SER B C 1
ATOM 825 O O . SER B 1 8 ? 8.508 -8.586 -23.219 1 46.84 8 SER B O 1
ATOM 827 N N . PRO B 1 9 ? 7.406 -9.695 -21.75 1 47 9 PRO B N 1
ATOM 828 C CA . PRO B 1 9 ? 8.109 -9.047 -20.641 1 47 9 PRO B CA 1
ATOM 829 C C . PRO B 1 9 ? 9.609 -9.328 -20.641 1 47 9 PRO B C 1
ATOM 831 O O . PRO B 1 9 ? 10.023 -10.477 -20.828 1 47 9 PRO B O 1
ATOM 834 N N . SER B 1 10 ? 10.414 -8.648 -21.312 1 45.53 10 SER B N 1
ATOM 835 C CA . SER B 1 10 ? 11.867 -8.656 -21.188 1 45.53 10 SER B CA 1
ATOM 836 C C . SER B 1 10 ? 12.312 -8.844 -19.75 1 45.53 10 SER B C 1
ATOM 838 O O . SER B 1 10 ? 12.617 -7.867 -19.047 1 45.53 10 SER B O 1
ATOM 840 N N . ALA B 1 11 ? 11.641 -9.625 -18.938 1 47.31 11 ALA B N 1
ATOM 841 C CA . ALA B 1 11 ? 11.859 -9.883 -17.516 1 47.31 11 ALA B CA 1
ATOM 842 C C . ALA B 1 11 ? 13.305 -10.289 -17.25 1 47.31 11 ALA B C 1
ATOM 844 O O . ALA B 1 11 ? 13.789 -10.172 -16.125 1 47.31 11 ALA B O 1
ATOM 845 N N . GLN B 1 12 ? 13.984 -11.234 -18.031 1 49.53 12 GLN B N 1
ATOM 846 C CA . GLN B 1 12 ? 14.875 -12.25 -17.484 1 49.53 12 GLN B CA 1
ATOM 847 C C . GLN B 1 12 ? 16.156 -11.609 -16.953 1 49.53 12 GLN B C 1
ATOM 849 O O . GLN B 1 12 ? 16.766 -12.102 -16 1 49.53 12 GLN B O 1
ATOM 854 N N . ALA B 1 13 ? 16.688 -10.695 -17.641 1 56.09 13 ALA B N 1
ATOM 855 C CA . ALA B 1 13 ? 18.094 -10.539 -17.266 1 56.09 13 ALA B CA 1
ATOM 856 C C . ALA B 1 13 ? 18.234 -9.664 -16.031 1 56.09 13 ALA B C 1
ATOM 858 O O . ALA B 1 13 ? 19.156 -9.859 -15.227 1 56.09 13 ALA B O 1
ATOM 859 N N . THR B 1 14 ? 17.375 -8.805 -15.742 1 64.25 14 THR B N 1
ATOM 860 C CA . THR B 1 14 ? 17.609 -7.762 -14.75 1 64.25 14 THR B CA 1
ATOM 861 C C . THR B 1 14 ? 16.984 -8.133 -13.414 1 64.25 14 THR B C 1
ATOM 863 O O . THR B 1 14 ? 17.25 -7.484 -12.398 1 64.25 14 THR B O 1
ATOM 866 N N . GLY B 1 15 ? 16.547 -9.562 -13.242 1 89.56 15 GLY B N 1
ATOM 867 C CA . GLY B 1 15 ? 15.891 -9.961 -12.008 1 89.56 15 GLY B CA 1
ATOM 868 C C . GLY B 1 15 ? 14.648 -9.148 -11.703 1 89.56 15 GLY B C 1
ATOM 869 O O . GLY B 1 15 ? 14.375 -8.836 -10.539 1 89.56 15 GLY B O 1
ATOM 870 N N . ARG B 1 16 ? 14.125 -8.586 -12.859 1 95 16 ARG B N 1
ATOM 871 C CA . ARG B 1 16 ? 12.938 -7.742 -12.75 1 95 16 ARG B CA 1
ATOM 872 C C . ARG B 1 16 ? 11.961 -8.016 -13.891 1 95 16 ARG B C 1
ATOM 874 O O . ARG B 1 16 ? 12.383 -8.211 -15.039 1 95 16 ARG B O 1
ATOM 881 N N . TYR B 1 17 ? 10.75 -8.062 -13.625 1 97.06 17 TYR B N 1
ATOM 882 C CA . TYR B 1 17 ? 9.656 -8.219 -14.578 1 97.06 17 TYR B CA 1
ATOM 883 C C . TYR B 1 17 ? 8.578 -7.168 -14.336 1 97.06 17 TYR B C 1
ATOM 885 O O . TYR B 1 17 ? 8.156 -6.953 -13.195 1 97.06 17 TYR B O 1
ATOM 893 N N . VAL B 1 18 ? 8.117 -6.438 -15.438 1 97.75 18 VAL B N 1
ATOM 894 C CA . VAL B 1 18 ? 7.141 -5.363 -15.281 1 97.75 18 VAL B CA 1
ATOM 895 C C . VAL B 1 18 ? 5.961 -5.598 -16.219 1 97.75 18 VAL B C 1
ATOM 897 O O . VAL B 1 18 ? 6.148 -5.875 -17.406 1 97.75 18 VAL B O 1
ATOM 900 N N . VAL B 1 19 ? 4.785 -5.473 -15.648 1 97 19 VAL B N 1
ATOM 901 C CA . VAL B 1 19 ? 3.549 -5.551 -16.422 1 97 19 VAL B CA 1
ATOM 902 C C . VAL B 1 19 ? 2.684 -4.324 -16.141 1 97 19 VAL B C 1
ATOM 904 O O . VAL B 1 19 ? 2.635 -3.844 -15 1 97 19 VAL B O 1
ATOM 907 N N . GLN B 1 20 ? 2.121 -3.846 -17.203 1 96.19 20 GLN B N 1
ATOM 908 C CA . GLN B 1 20 ? 1.151 -2.768 -17.047 1 96.19 20 GLN B CA 1
ATOM 909 C C . GLN B 1 20 ? -0.269 -3.316 -16.938 1 96.19 20 GLN B C 1
ATOM 911 O O . GLN B 1 20 ? -0.743 -3.996 -17.859 1 96.19 20 GLN B O 1
ATOM 916 N N . TYR B 1 21 ? -0.889 -2.961 -15.797 1 94 21 TYR B N 1
ATOM 917 C CA . TYR B 1 21 ? -2.26 -3.373 -15.523 1 94 21 TYR B CA 1
ATOM 918 C C . TYR B 1 21 ? -3.234 -2.229 -15.766 1 94 21 TYR B C 1
ATOM 920 O O . TYR B 1 21 ? -3.027 -1.113 -15.281 1 94 21 TYR B O 1
ATOM 928 N N . ASP B 1 22 ? -4.238 -2.666 -16.578 1 90.88 22 ASP B N 1
ATOM 929 C CA . ASP B 1 22 ? -5.297 -1.698 -1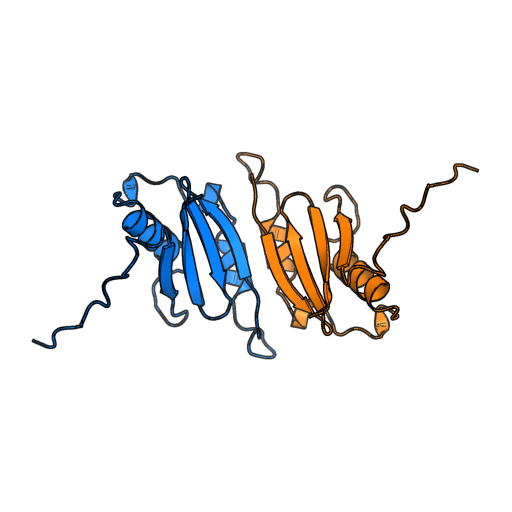6.859 1 90.88 22 ASP B CA 1
ATOM 930 C C . ASP B 1 22 ? -6.527 -1.973 -15.992 1 90.88 22 ASP B C 1
ATOM 932 O O . ASP B 1 22 ? -7.168 -3.014 -16.141 1 90.88 22 ASP B O 1
ATOM 936 N N . ARG B 1 23 ? -6.918 -0.994 -15.211 1 83.94 23 ARG B N 1
ATOM 937 C CA . ARG B 1 23 ? -8.039 -1.157 -14.289 1 83.94 23 ARG B CA 1
ATOM 938 C C . ARG B 1 23 ? -9.359 -1.271 -15.047 1 83.94 23 ARG B C 1
ATOM 940 O O . ARG B 1 23 ? -10.367 -1.705 -14.484 1 83.94 23 ARG B O 1
ATOM 947 N N . LEU B 1 24 ? -9.32 -0.842 -16.203 1 85.81 24 LEU B N 1
ATOM 948 C CA . LEU B 1 24 ? -10.523 -0.948 -17.016 1 85.81 24 LEU B CA 1
ATOM 949 C C . LEU B 1 24 ? -10.688 -2.357 -17.562 1 85.81 24 LEU B C 1
ATOM 951 O O . LEU B 1 24 ? -11.734 -2.701 -18.109 1 85.81 24 LEU B O 1
ATOM 955 N N . ASP B 1 25 ? -9.609 -3.074 -17.359 1 85.19 25 ASP B N 1
ATOM 956 C CA . ASP B 1 25 ? -9.695 -4.473 -17.781 1 85.19 25 ASP B CA 1
ATOM 957 C C . ASP B 1 25 ? -10.672 -5.25 -16.906 1 85.19 25 ASP B C 1
ATOM 959 O O . ASP B 1 25 ? -10.945 -4.855 -15.766 1 85.19 25 ASP B O 1
ATOM 963 N N . THR B 1 26 ? -11.234 -6.281 -17.438 1 90.75 26 THR B N 1
ATOM 964 C CA . THR B 1 26 ? -12.188 -7.113 -16.703 1 90.75 26 THR B CA 1
ATOM 965 C C . THR B 1 26 ? -11.461 -8.031 -15.719 1 90.75 26 THR B C 1
ATOM 967 O O . THR B 1 26 ? -12.078 -8.555 -14.797 1 90.75 26 THR B O 1
ATOM 970 N N . GLU B 1 27 ? -10.203 -8.164 -15.922 1 93.19 27 GLU B N 1
ATOM 971 C CA . GLU B 1 27 ? -9.43 -9.031 -15.039 1 93.19 27 GLU B CA 1
ATOM 972 C C . GLU B 1 27 ? -9.117 -8.336 -13.719 1 93.19 27 GLU B C 1
ATOM 974 O O . GLU B 1 27 ? -8.641 -7.195 -13.711 1 93.19 27 GLU B O 1
ATOM 979 N N . PRO B 1 28 ? -9.508 -9.062 -12.633 1 94.5 28 PRO B N 1
ATOM 980 C CA . PRO B 1 28 ? -9.18 -8.469 -11.336 1 94.5 28 PRO B CA 1
ATOM 981 C C . PRO B 1 28 ? -7.672 -8.305 -11.133 1 94.5 28 PRO B C 1
ATOM 983 O O . PRO B 1 28 ? -6.883 -9.086 -11.664 1 94.5 28 PRO B O 1
ATOM 986 N N . LEU B 1 29 ? -7.25 -7.348 -10.383 1 95.12 29 LEU B N 1
ATOM 987 C CA . LEU B 1 29 ? -5.848 -7.07 -10.078 1 95.12 29 LEU B CA 1
ATOM 988 C C . LEU B 1 29 ? -5.176 -8.289 -9.461 1 95.12 29 LEU B C 1
ATOM 990 O O . LEU B 1 29 ? -4.02 -8.594 -9.773 1 95.12 29 LEU B O 1
ATOM 994 N N . SER B 1 30 ? -5.867 -8.961 -8.609 1 96.12 30 SER B N 1
ATOM 995 C CA . SER B 1 30 ? -5.309 -10.133 -7.934 1 96.12 30 SER B CA 1
ATOM 996 C C . SER B 1 30 ? -4.891 -11.203 -8.938 1 96.12 30 SER B C 1
ATOM 998 O O . SER B 1 30 ? -3.854 -11.844 -8.766 1 96.12 30 SER B O 1
ATOM 1000 N N . VAL B 1 31 ? -5.66 -11.359 -9.945 1 97.06 31 VAL B N 1
ATOM 1001 C CA . VAL B 1 31 ? -5.348 -12.336 -10.977 1 97.06 31 VAL B CA 1
ATOM 1002 C C . VAL B 1 31 ? -4.121 -11.891 -11.766 1 97.06 31 VAL B C 1
ATOM 1004 O O . VAL B 1 31 ? -3.215 -12.68 -12.023 1 97.06 31 VAL B O 1
ATOM 1007 N N . ALA B 1 32 ? -4.094 -10.625 -12.086 1 97.31 32 ALA B N 1
ATOM 1008 C CA . ALA B 1 32 ? -2.955 -10.062 -12.812 1 97.31 32 ALA B CA 1
ATOM 1009 C C . ALA B 1 32 ? -1.658 -10.25 -12.031 1 97.31 32 ALA B C 1
ATOM 1011 O O . ALA B 1 32 ? -0.616 -10.562 -12.609 1 97.31 32 ALA B O 1
ATOM 1012 N N . ILE B 1 33 ? -1.742 -10.102 -10.773 1 98 33 ILE B N 1
ATOM 1013 C CA . ILE B 1 33 ? -0.561 -10.25 -9.93 1 98 33 ILE B CA 1
ATOM 1014 C C . ILE B 1 33 ? -0.084 -11.703 -9.961 1 98 33 ILE B C 1
ATOM 1016 O O . ILE B 1 33 ? 1.097 -11.969 -10.195 1 98 33 ILE B O 1
ATOM 1020 N N . VAL B 1 34 ? -0.932 -12.594 -9.719 1 98.25 34 VAL B N 1
ATOM 1021 C CA . VAL B 1 34 ? -0.59 -14.008 -9.68 1 98.25 34 VAL B CA 1
ATOM 1022 C C . VAL B 1 34 ? -0.017 -14.438 -11.031 1 98.25 34 VAL B C 1
ATOM 1024 O O . VAL B 1 34 ? 0.995 -15.141 -11.086 1 98.25 34 VAL B O 1
ATOM 1027 N N . ASP B 1 35 ? -0.635 -13.969 -12.078 1 98.25 35 ASP B N 1
ATOM 1028 C CA . ASP B 1 35 ? -0.157 -14.305 -13.414 1 98.25 35 ASP B CA 1
ATOM 1029 C C . ASP B 1 35 ? 1.254 -13.766 -13.648 1 98.25 35 ASP B C 1
ATOM 1031 O O . ASP B 1 35 ? 2.105 -14.461 -14.203 1 98.25 35 ASP B O 1
ATOM 1035 N N . ALA B 1 36 ? 1.479 -12.539 -13.227 1 98.12 36 ALA B N 1
ATOM 1036 C CA . ALA B 1 36 ? 2.787 -11.914 -13.391 1 98.12 36 ALA B CA 1
ATOM 1037 C C . ALA B 1 36 ? 3.863 -12.688 -12.633 1 98.12 36 ALA B C 1
ATOM 1039 O O . ALA B 1 36 ? 4.945 -12.945 -13.164 1 98.12 36 ALA B O 1
ATOM 1040 N N . VAL B 1 37 ? 3.576 -13.062 -11.414 1 97.81 37 VAL B N 1
ATOM 1041 C CA . VAL B 1 37 ? 4.539 -13.789 -10.594 1 97.81 37 VAL B CA 1
ATOM 1042 C C . VAL B 1 37 ? 4.785 -15.172 -11.188 1 97.81 37 VAL B C 1
ATOM 1044 O O . VAL B 1 37 ? 5.93 -15.625 -11.266 1 97.81 37 VAL B O 1
ATOM 1047 N N . ALA B 1 38 ? 3.742 -15.797 -11.555 1 98.38 38 ALA B N 1
ATOM 1048 C CA . ALA B 1 38 ? 3.877 -17.109 -12.18 1 98.38 38 ALA B CA 1
ATOM 1049 C C . ALA B 1 38 ? 4.789 -17.047 -13.398 1 98.38 38 ALA B C 1
ATOM 1051 O O . ALA B 1 38 ? 5.664 -17.891 -13.578 1 98.38 38 ALA B O 1
ATOM 1052 N N . THR B 1 39 ? 4.574 -16.031 -14.211 1 97.5 39 THR B N 1
ATOM 1053 C CA . THR B 1 39 ? 5.379 -15.844 -15.406 1 97.5 39 THR B CA 1
ATOM 1054 C C . THR B 1 39 ? 6.84 -15.594 -15.047 1 97.5 39 THR B C 1
ATOM 1056 O O . THR B 1 39 ? 7.742 -16.219 -15.609 1 97.5 39 THR B O 1
ATOM 1059 N N . PHE B 1 40 ? 7.078 -14.734 -14.094 1 97.12 40 PHE B N 1
ATOM 1060 C CA . PHE B 1 40 ? 8.43 -14.391 -13.672 1 97.12 40 PHE B CA 1
ATOM 1061 C C . PHE B 1 40 ? 9.164 -15.617 -13.141 1 97.12 40 PHE B C 1
ATOM 1063 O O . PHE B 1 40 ? 10.344 -15.812 -13.422 1 97.12 40 PHE B O 1
ATOM 1070 N N . ARG B 1 41 ? 8.461 -16.375 -12.367 1 96.56 41 ARG B N 1
ATOM 1071 C CA . ARG B 1 41 ? 9.055 -17.547 -11.727 1 96.56 41 ARG B CA 1
ATOM 1072 C C . ARG B 1 41 ? 9.016 -18.766 -12.648 1 96.56 41 ARG B C 1
ATOM 1074 O O . ARG B 1 41 ? 9.523 -19.828 -12.305 1 96.56 41 ARG B O 1
ATOM 1081 N N . ASN B 1 42 ? 8.406 -18.625 -13.789 1 95.94 42 ASN B N 1
ATOM 1082 C CA . ASN B 1 42 ? 8.211 -19.734 -14.719 1 95.94 42 ASN B CA 1
ATOM 1083 C C . ASN B 1 42 ? 7.547 -20.922 -14.047 1 95.94 42 ASN B C 1
ATOM 1085 O O . ASN B 1 42 ? 8.062 -22.047 -14.102 1 95.94 42 ASN B O 1
ATOM 1089 N N . ARG B 1 43 ? 6.43 -20.656 -13.352 1 97.56 43 ARG B N 1
ATOM 1090 C CA . ARG B 1 43 ? 5.617 -21.641 -12.656 1 97.56 43 ARG B CA 1
ATOM 1091 C C . ARG B 1 43 ? 4.148 -21.531 -13.055 1 97.56 43 ARG B C 1
ATOM 1093 O O . ARG B 1 43 ? 3.697 -20.469 -13.484 1 97.56 43 ARG B O 1
ATOM 1100 N N . ASP B 1 44 ? 3.418 -22.688 -12.938 1 97.75 44 ASP B N 1
ATOM 1101 C CA . ASP B 1 44 ? 1.968 -22.625 -13.094 1 97.75 44 ASP B CA 1
ATOM 1102 C C . ASP B 1 44 ? 1.324 -21.859 -11.945 1 97.75 44 ASP B C 1
ATOM 1104 O O . ASP B 1 44 ? 1.735 -22 -10.789 1 97.75 44 ASP B O 1
ATOM 1108 N N . VAL B 1 45 ? 0.285 -21.141 -12.195 1 97.69 45 VAL B N 1
ATOM 110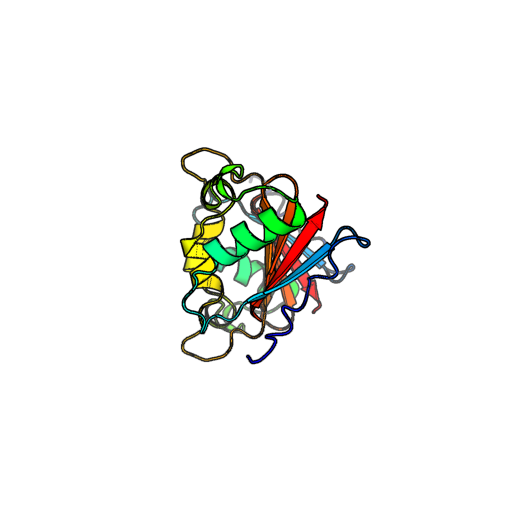9 C CA . VAL B 1 45 ? -0.431 -20.375 -11.188 1 97.69 45 VAL B CA 1
ATOM 1110 C C . VAL B 1 45 ? -0.914 -21.297 -10.07 1 97.69 45 VAL B C 1
ATOM 1112 O O . VAL B 1 45 ? -0.981 -20.891 -8.906 1 97.69 45 VAL B O 1
ATOM 1115 N N . THR B 1 46 ? -1.192 -22.516 -10.438 1 97.62 46 THR B N 1
ATOM 1116 C CA . THR B 1 46 ? -1.733 -23.484 -9.484 1 97.62 46 THR B CA 1
ATOM 1117 C C . THR B 1 46 ? -0.657 -23.922 -8.5 1 97.62 46 THR B C 1
ATOM 1119 O O . THR B 1 46 ? -0.962 -24.531 -7.469 1 97.62 46 THR B O 1
ATOM 1122 N N . GLU B 1 47 ? 0.582 -23.656 -8.805 1 97.12 47 GLU B N 1
ATOM 1123 C CA . GLU B 1 47 ? 1.696 -24.031 -7.934 1 97.12 47 GLU B CA 1
ATOM 1124 C C . GLU B 1 47 ? 2.012 -22.922 -6.934 1 97.12 47 GLU B C 1
ATOM 1126 O O . GLU B 1 47 ? 2.816 -23.109 -6.02 1 97.12 47 GLU B O 1
ATOM 1131 N N . LEU B 1 48 ? 1.435 -21.797 -7.113 1 97.06 48 LEU B N 1
ATOM 1132 C CA . LEU B 1 48 ? 1.677 -20.672 -6.23 1 97.06 48 LEU B CA 1
ATOM 1133 C C . LEU B 1 48 ? 0.719 -20.688 -5.043 1 97.06 48 LEU B C 1
ATOM 1135 O O . LEU B 1 48 ? -0.395 -21.203 -5.148 1 97.06 48 LEU B O 1
ATOM 1139 N N . GLU B 1 49 ? 1.227 -20.125 -3.896 1 93.44 49 GLU B N 1
ATOM 1140 C CA . GLU B 1 49 ? 0.334 -19.938 -2.76 1 93.44 49 GLU B CA 1
ATOM 1141 C C . GLU B 1 49 ? -0.764 -18.922 -3.09 1 93.44 49 GLU B C 1
ATOM 1143 O O . GLU B 1 49 ? -0.575 -18.047 -3.934 1 93.44 49 GLU B O 1
ATOM 1148 N N . PRO B 1 50 ? -1.875 -19.109 -2.395 1 93.94 50 PRO B N 1
ATOM 1149 C CA . PRO B 1 50 ? -2.912 -18.094 -2.574 1 93.94 50 PRO B CA 1
ATOM 1150 C C . PRO B 1 50 ? -2.432 -16.688 -2.205 1 93.94 50 PRO B C 1
ATOM 1152 O O . PRO B 1 50 ? -1.754 -16.516 -1.189 1 93.94 50 PRO B O 1
ATOM 1155 N N . LEU B 1 51 ? -2.766 -15.711 -3.105 1 94.31 51 LEU B N 1
ATOM 1156 C CA . LEU B 1 51 ? -2.299 -14.336 -2.914 1 94.31 51 LEU B CA 1
ATOM 1157 C C . LEU B 1 51 ? -2.854 -13.75 -1.62 1 94.31 51 LEU B C 1
ATOM 1159 O O . LEU B 1 51 ? -2.176 -12.969 -0.95 1 94.31 51 LEU B O 1
ATOM 1163 N N . HIS B 1 52 ? -4.039 -14.164 -1.236 1 91.19 52 HIS B N 1
ATOM 1164 C CA . HIS B 1 52 ? -4.691 -13.562 -0.077 1 91.19 52 HIS B CA 1
ATOM 1165 C C . HIS B 1 52 ? -3.93 -13.875 1.207 1 91.19 52 HIS B C 1
ATOM 1167 O O . HIS B 1 52 ? -4.156 -13.242 2.238 1 91.19 52 HIS B O 1
ATOM 1173 N N . TYR B 1 53 ? -3 -14.859 1.126 1 88.62 53 TYR B N 1
ATOM 1174 C CA . TYR B 1 53 ? -2.148 -15.117 2.283 1 88.62 53 TYR B CA 1
ATOM 1175 C C . TYR B 1 53 ? -1.086 -14.031 2.428 1 88.62 53 TYR B C 1
ATOM 1177 O O . TYR B 1 53 ? -0.583 -13.789 3.527 1 88.62 53 TYR B O 1
ATOM 1185 N N . ALA B 1 54 ? -0.72 -13.406 1.328 1 90.38 54 ALA B N 1
ATOM 1186 C CA . ALA B 1 54 ? 0.37 -12.438 1.331 1 90.38 54 ALA B CA 1
ATOM 1187 C C . ALA B 1 54 ? -0.156 -11.023 1.551 1 90.38 54 ALA B C 1
ATOM 1189 O O . ALA B 1 54 ? 0.539 -10.172 2.119 1 90.38 54 ALA B O 1
ATOM 1190 N N . ILE B 1 55 ? -1.315 -10.758 1.079 1 92.06 55 ILE B N 1
ATOM 1191 C CA . ILE B 1 55 ? -1.854 -9.406 1.144 1 92.06 55 ILE B CA 1
ATOM 1192 C C . ILE B 1 55 ? -3.381 -9.453 1.125 1 92.06 55 ILE B C 1
ATOM 1194 O O . ILE B 1 55 ? -3.971 -10.367 0.542 1 92.06 55 ILE B O 1
ATOM 1198 N N . ASP B 1 56 ? -4.023 -8.539 1.794 1 92.88 56 ASP B N 1
ATOM 1199 C CA . ASP B 1 56 ? -5.469 -8.375 1.66 1 92.88 56 ASP B CA 1
ATOM 1200 C C . ASP B 1 56 ? -5.836 -7.848 0.276 1 92.88 56 ASP B C 1
ATOM 1202 O O . ASP B 1 56 ? -5.734 -6.645 0.018 1 92.88 56 ASP B O 1
ATOM 1206 N N . THR B 1 57 ? -6.355 -8.703 -0.561 1 93.88 57 THR B N 1
ATOM 1207 C CA . THR B 1 57 ? -6.582 -8.383 -1.968 1 93.88 57 THR B CA 1
ATOM 1208 C C . THR B 1 57 ? -7.688 -7.348 -2.121 1 93.88 57 THR B C 1
ATOM 1210 O O . THR B 1 57 ? -7.637 -6.504 -3.02 1 93.88 57 THR B O 1
ATOM 1213 N N . ASP B 1 58 ? -8.711 -7.422 -1.244 1 92.31 58 ASP B N 1
ATOM 1214 C CA . ASP B 1 58 ? -9.789 -6.438 -1.309 1 92.31 58 ASP B CA 1
ATOM 1215 C C . ASP B 1 58 ? -9.273 -5.043 -0.961 1 92.31 58 ASP B C 1
ATOM 1217 O O . ASP B 1 58 ? -9.633 -4.062 -1.62 1 92.31 58 ASP B O 1
ATOM 1221 N N . ALA B 1 59 ? -8.508 -5 0.068 1 94.44 59 ALA B N 1
ATOM 1222 C CA . ALA B 1 59 ? -7.918 -3.727 0.472 1 94.44 59 ALA B CA 1
ATOM 1223 C C . ALA B 1 59 ? -7.031 -3.154 -0.633 1 94.44 59 ALA B C 1
ATOM 1225 O O . ALA B 1 59 ? -7.074 -1.955 -0.912 1 94.44 59 ALA B O 1
ATOM 1226 N N . LEU B 1 60 ? -6.207 -3.99 -1.245 1 94.38 60 LEU B N 1
ATOM 1227 C CA . LEU B 1 60 ? -5.324 -3.586 -2.332 1 94.38 60 LEU B CA 1
ATOM 1228 C C . LEU B 1 60 ? -6.117 -2.982 -3.484 1 94.38 60 LEU B C 1
ATOM 1230 O O . LEU B 1 60 ? -5.766 -1.915 -3.994 1 94.38 60 LEU B O 1
ATOM 1234 N N . GLU B 1 61 ? -7.156 -3.578 -3.887 1 92.19 61 GLU B N 1
ATOM 1235 C CA . GLU B 1 61 ? -7.996 -3.074 -4.969 1 92.19 61 GLU B CA 1
ATOM 1236 C C . GLU B 1 61 ? -8.602 -1.719 -4.613 1 92.19 61 GLU B C 1
ATOM 1238 O O . GLU B 1 61 ? -8.594 -0.797 -5.434 1 92.19 61 GLU B O 1
ATOM 1243 N N . ARG B 1 62 ? -9.031 -1.647 -3.439 1 90.69 62 ARG B N 1
ATOM 1244 C CA . ARG B 1 62 ? -9.68 -0.418 -2.992 1 90.69 62 ARG B CA 1
ATOM 1245 C C . ARG B 1 62 ? -8.688 0.739 -2.951 1 90.69 62 ARG B C 1
ATOM 1247 O O . ARG B 1 62 ? -9.047 1.883 -3.236 1 90.69 62 ARG B O 1
ATOM 1254 N N . LEU B 1 63 ? -7.48 0.393 -2.607 1 90.75 63 LEU B N 1
ATOM 1255 C CA . LEU B 1 63 ? -6.449 1.419 -2.484 1 90.75 63 LEU B CA 1
ATOM 1256 C C . LEU B 1 63 ? -6.25 2.148 -3.809 1 90.75 63 LEU B C 1
ATOM 1258 O O . LEU B 1 63 ? -5.93 3.34 -3.822 1 90.75 63 LEU B O 1
ATOM 1262 N N . PHE B 1 64 ? -6.461 1.498 -4.891 1 87.75 64 PHE B N 1
ATOM 1263 C CA . PHE B 1 64 ? -6.141 2.084 -6.188 1 87.75 64 PHE B CA 1
ATOM 1264 C C . PHE B 1 64 ? -7.414 2.477 -6.93 1 87.75 64 PHE B C 1
ATOM 1266 O O . PHE B 1 64 ? -7.359 2.867 -8.102 1 87.75 64 PHE B O 1
ATOM 1273 N N . GLU B 1 65 ? -8.484 2.291 -6.289 1 84.62 65 GLU B N 1
ATOM 1274 C CA . GLU B 1 65 ? -9.719 2.777 -6.895 1 84.62 65 GLU B CA 1
ATOM 1275 C C . GLU B 1 65 ? -9.719 4.297 -7.016 1 84.62 65 GLU B C 1
ATOM 1277 O O . GLU B 1 65 ? -9.172 4.992 -6.156 1 84.62 65 GLU B O 1
ATOM 1282 N N . PRO B 1 66 ? -10.227 4.699 -8.18 1 72.88 66 PRO B N 1
ATOM 1283 C CA . PRO B 1 66 ? -10.289 6.152 -8.344 1 72.88 66 PRO B CA 1
ATOM 1284 C C . PRO B 1 66 ? -11.07 6.844 -7.23 1 72.88 66 PRO B C 1
ATOM 1286 O O . PRO B 1 66 ? -12.023 6.266 -6.688 1 72.88 66 PRO B O 1
ATOM 1289 N N . ARG B 1 67 ? -10.461 7.887 -6.68 1 63.12 67 ARG B N 1
ATOM 1290 C CA . ARG B 1 67 ? -11.203 8.695 -5.715 1 63.12 67 ARG B CA 1
ATOM 1291 C C . ARG B 1 67 ? -12.328 9.461 -6.395 1 63.12 67 ARG B C 1
ATOM 1293 O O . ARG B 1 67 ? -12.305 9.664 -7.609 1 63.12 67 ARG B O 1
ATOM 1300 N N . ALA B 1 68 ? -13.359 9.578 -5.508 1 55.72 68 ALA B N 1
ATOM 1301 C CA . ALA B 1 68 ? -14.422 10.438 -6.023 1 55.72 68 ALA B CA 1
ATOM 1302 C C . ALA B 1 68 ? -13.852 11.742 -6.566 1 55.72 68 ALA B C 1
ATOM 1304 O O . ALA B 1 68 ? -14.375 12.297 -7.535 1 55.72 68 ALA B O 1
ATOM 1305 N N . ASP B 1 69 ? -12.93 12.297 -5.801 1 53.31 69 ASP B N 1
ATOM 1306 C CA . ASP B 1 69 ? -12.508 13.648 -6.152 1 53.31 69 ASP B CA 1
ATOM 1307 C C . ASP B 1 69 ? -11.344 13.617 -7.137 1 53.31 69 ASP B C 1
ATOM 1309 O O . ASP B 1 69 ? -10.75 14.656 -7.434 1 53.31 69 ASP B O 1
ATOM 1313 N N . GLY B 1 70 ? -11.008 12.617 -7.707 1 52.72 70 GLY B N 1
ATOM 1314 C CA . GLY B 1 70 ? -10.008 12.641 -8.758 1 52.72 70 GLY B CA 1
ATOM 1315 C C . GLY B 1 70 ? -8.977 11.539 -8.617 1 52.72 70 GLY B C 1
ATOM 1316 O O . GLY B 1 70 ? -9.203 10.555 -7.91 1 52.72 70 GLY B O 1
ATOM 1317 N N . VAL B 1 71 ? -7.941 11.703 -9.539 1 47.59 71 VAL B N 1
ATOM 1318 C CA . VAL B 1 71 ? -6.906 10.727 -9.859 1 47.59 71 VAL B CA 1
ATOM 1319 C C . VAL B 1 71 ? -6.023 10.492 -8.633 1 47.59 71 VAL B C 1
ATOM 1321 O O . VAL B 1 71 ? -5.66 11.445 -7.93 1 47.59 71 VAL B O 1
ATOM 1324 N N . ARG B 1 72 ? -6.219 9.516 -7.91 1 52.78 72 ARG B N 1
ATOM 1325 C CA . ARG B 1 72 ? -5.207 9.195 -6.906 1 52.78 72 ARG B CA 1
ATOM 1326 C C . ARG B 1 72 ? -3.801 9.375 -7.465 1 52.78 72 ARG B C 1
ATOM 1328 O O . ARG B 1 72 ? -3.451 8.773 -8.484 1 52.78 72 ARG B O 1
ATOM 1335 N N . ASP B 1 73 ? -3.209 10.602 -7.359 1 55.97 73 ASP B N 1
ATOM 1336 C CA . ASP B 1 73 ? -1.957 11.039 -7.965 1 55.97 73 ASP B CA 1
ATOM 1337 C C . ASP B 1 73 ? -0.8 10.133 -7.559 1 55.97 73 ASP B C 1
ATOM 1339 O O . ASP B 1 73 ? 0.354 10.391 -7.906 1 55.97 73 ASP B O 1
ATOM 1343 N N . GLY B 1 74 ? -1.093 8.922 -7.004 1 78 74 GLY B N 1
ATOM 1344 C CA . GLY B 1 74 ? 0.186 8.281 -6.734 1 78 74 GLY B CA 1
ATOM 1345 C C . GLY B 1 74 ? 0.128 7.289 -5.59 1 78 74 GLY B C 1
ATOM 1346 O O . GLY B 1 74 ? -0.952 6.992 -5.074 1 78 74 GLY B O 1
ATOM 1347 N N . GLY B 1 75 ? 1.14 6.57 -5.535 1 92.25 75 GLY B N 1
ATOM 1348 C CA . GLY B 1 75 ? 1.305 5.602 -4.461 1 92.25 75 GLY B CA 1
ATOM 1349 C C . GLY B 1 75 ? 1.658 4.211 -4.957 1 92.25 75 GLY B C 1
ATOM 1350 O O . GLY B 1 75 ? 1.53 3.922 -6.148 1 92.25 75 GLY B O 1
ATOM 1351 N N . SER B 1 76 ?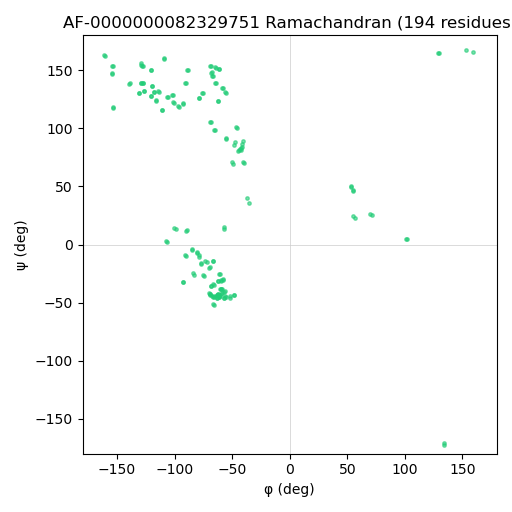 2.09 3.494 -4.039 1 95.81 76 SER B N 1
ATOM 1352 C CA . SER B 1 76 ? 2.48 2.123 -4.352 1 95.81 76 SER B CA 1
ATOM 1353 C C . SER B 1 76 ? 2.363 1.223 -3.125 1 95.81 76 SER B C 1
ATOM 1355 O O . SER B 1 76 ? 2.355 1.707 -1.991 1 95.81 76 SER B O 1
ATOM 1357 N N . VAL B 1 77 ? 2.168 0.012 -3.406 1 96.81 77 VAL B N 1
ATOM 1358 C CA . VAL B 1 77 ? 2.197 -1.051 -2.406 1 96.81 77 VAL B CA 1
ATOM 1359 C C . VAL B 1 77 ? 3.293 -2.057 -2.754 1 96.81 77 VAL B C 1
ATOM 1361 O O . VAL B 1 77 ? 3.449 -2.438 -3.916 1 96.81 77 VAL B O 1
ATOM 1364 N N . THR B 1 78 ? 4.047 -2.461 -1.718 1 96.44 78 THR B N 1
ATOM 1365 C CA . THR B 1 78 ? 5.082 -3.473 -1.896 1 96.44 78 THR B CA 1
ATOM 1366 C C . THR B 1 78 ? 4.938 -4.586 -0.86 1 96.44 78 THR B C 1
ATOM 1368 O O . THR B 1 78 ? 4.684 -4.316 0.315 1 96.44 78 THR B O 1
ATOM 1371 N N . PHE B 1 79 ? 5.133 -5.805 -1.323 1 95 79 PHE B N 1
ATOM 1372 C CA . PHE B 1 79 ? 5.07 -6.953 -0.426 1 95 79 PHE B CA 1
ATOM 1373 C C . PHE B 1 79 ? 5.77 -8.156 -1.041 1 95 79 PHE B C 1
ATOM 1375 O O . PHE B 1 79 ? 6.07 -8.164 -2.236 1 95 79 PHE B O 1
ATOM 1382 N N . GLU B 1 80 ? 6.066 -9.062 -0.217 1 94.06 80 GLU B N 1
ATOM 1383 C CA . GLU B 1 80 ? 6.66 -10.312 -0.695 1 94.06 80 GLU B CA 1
ATOM 1384 C C . GLU B 1 80 ? 5.582 -11.344 -1.015 1 94.06 80 GLU B C 1
ATOM 1386 O O . GLU B 1 80 ? 4.602 -11.477 -0.281 1 94.06 80 GLU B O 1
ATOM 1391 N N . TYR B 1 81 ? 5.758 -12.047 -2.068 1 93.69 81 TYR B N 1
ATOM 1392 C CA . TYR B 1 81 ? 4.855 -13.102 -2.518 1 93.69 81 TYR B CA 1
ATOM 1393 C C . TYR B 1 81 ? 5.598 -14.141 -3.348 1 93.69 81 TYR B C 1
ATOM 1395 O O . TYR B 1 81 ? 6.23 -13.805 -4.352 1 93.69 81 TYR B O 1
ATOM 1403 N N . SER B 1 82 ? 5.617 -15.383 -2.879 1 93.12 82 SER B N 1
ATOM 1404 C CA . SER B 1 82 ? 6.234 -16.516 -3.561 1 93.12 82 SER B CA 1
ATOM 1405 C C . SER B 1 82 ? 7.699 -16.234 -3.887 1 93.12 82 SER B C 1
ATOM 1407 O O . SER B 1 82 ? 8.125 -16.391 -5.035 1 93.12 82 SER B O 1
ATOM 1409 N N . ASP B 1 83 ? 8.43 -15.727 -2.977 1 91.12 83 ASP B N 1
ATOM 1410 C CA . ASP B 1 83 ? 9.875 -15.508 -3.049 1 91.12 83 ASP B CA 1
ATOM 1411 C C . ASP B 1 83 ? 10.211 -14.367 -4.016 1 91.12 83 ASP B C 1
ATOM 1413 O O . ASP B 1 83 ? 11.281 -14.367 -4.625 1 91.12 83 ASP B O 1
ATOM 1417 N N . CYS B 1 84 ? 9.25 -13.469 -4.203 1 95.06 84 CYS B N 1
ATOM 1418 C CA . CYS B 1 84 ? 9.438 -12.273 -5.016 1 95.06 84 CYS B CA 1
ATOM 1419 C C . CYS B 1 84 ? 9.008 -11.023 -4.254 1 95.06 84 CYS B C 1
ATOM 1421 O O . CYS B 1 84 ? 8.242 -11.109 -3.293 1 95.06 84 CYS B O 1
ATOM 1423 N N . LEU B 1 85 ? 9.586 -9.961 -4.656 1 96.12 85 LEU B N 1
ATOM 1424 C CA . LEU B 1 85 ? 9.086 -8.664 -4.215 1 96.12 85 LEU B CA 1
ATOM 1425 C C . LEU B 1 85 ? 8.148 -8.055 -5.25 1 96.12 85 LEU B C 1
ATOM 1427 O O . LEU B 1 85 ? 8.539 -7.848 -6.402 1 96.12 85 LEU B O 1
ATOM 1431 N N . VAL B 1 86 ? 6.922 -7.844 -4.863 1 97.31 86 VAL B N 1
ATOM 1432 C CA . VAL B 1 86 ? 5.887 -7.324 -5.75 1 97.31 86 VAL B CA 1
ATOM 1433 C C . VAL B 1 86 ? 5.602 -5.863 -5.418 1 97.31 86 VAL B C 1
ATOM 1435 O O . VAL B 1 86 ? 5.363 -5.52 -4.262 1 97.31 86 VAL B O 1
ATOM 1438 N N . THR B 1 87 ? 5.66 -5.008 -6.383 1 97.38 87 THR B N 1
ATOM 1439 C CA . THR B 1 87 ? 5.293 -3.604 -6.25 1 97.38 87 THR B CA 1
ATOM 1440 C C . THR B 1 87 ? 4.168 -3.242 -7.215 1 97.38 87 THR B C 1
ATOM 1442 O O . THR B 1 87 ? 4.254 -3.531 -8.414 1 97.38 87 THR B O 1
ATOM 1445 N N . ILE B 1 88 ? 3.152 -2.668 -6.648 1 96.88 88 ILE B N 1
ATOM 1446 C CA . ILE B 1 88 ? 2.02 -2.209 -7.445 1 96.88 88 ILE B CA 1
ATOM 1447 C C . ILE B 1 88 ? 1.88 -0.693 -7.316 1 96.88 88 ILE B C 1
ATOM 1449 O O . ILE B 1 88 ? 1.886 -0.154 -6.207 1 96.88 88 ILE B O 1
ATOM 1453 N N . THR B 1 89 ? 1.737 -0.009 -8.445 1 94.5 89 THR B N 1
ATOM 1454 C CA . THR B 1 89 ? 1.578 1.44 -8.398 1 94.5 89 T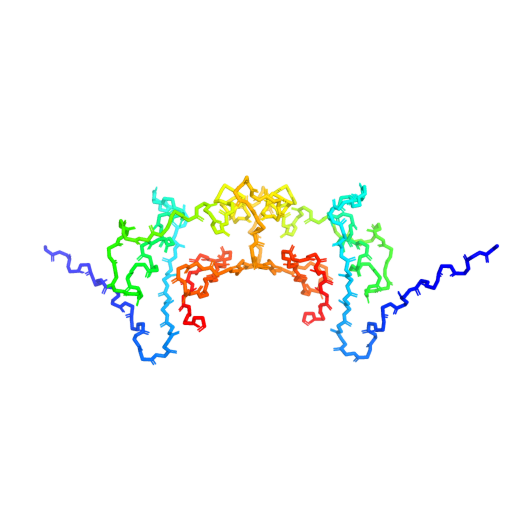HR B CA 1
ATOM 1455 C C . THR B 1 89 ? 0.156 1.841 -8.781 1 94.5 89 THR B C 1
ATOM 1457 O O . THR B 1 89 ? -0.554 1.078 -9.438 1 94.5 89 THR B O 1
ATOM 1460 N N . ALA B 1 90 ? -0.224 3.023 -8.398 1 91.38 90 ALA B N 1
ATOM 1461 C CA . ALA B 1 90 ? -1.539 3.574 -8.719 1 91.38 90 ALA B CA 1
ATOM 1462 C C . ALA B 1 90 ? -1.738 3.686 -10.227 1 91.38 90 ALA B C 1
ATOM 1464 O O . ALA B 1 90 ? -2.869 3.629 -10.711 1 91.38 90 ALA B O 1
ATOM 1465 N N . ALA B 1 91 ? -0.666 3.785 -10.945 1 87.94 91 ALA B N 1
ATOM 1466 C CA . ALA B 1 91 ? -0.733 3.922 -12.398 1 87.94 91 ALA B CA 1
ATOM 1467 C C . ALA B 1 91 ? -0.948 2.566 -13.062 1 87.94 91 ALA B C 1
ATOM 1469 O O . ALA B 1 91 ? -1.063 2.482 -14.289 1 87.94 91 ALA B O 1
ATOM 1470 N N . GLY B 1 92 ? -0.889 1.509 -12.25 1 92.25 92 GLY B N 1
ATOM 1471 C CA . GLY B 1 92 ? -1.21 0.194 -12.781 1 92.25 92 GLY B CA 1
ATOM 1472 C C . GLY B 1 92 ? 0.018 -0.644 -13.086 1 92.25 92 GLY B C 1
ATOM 1473 O O . GLY B 1 92 ? -0.091 -1.729 -13.656 1 92.25 92 GLY B O 1
ATOM 1474 N N . GLU B 1 93 ? 1.126 -0.119 -12.742 1 95.12 93 GLU B N 1
ATOM 1475 C CA . GLU B 1 93 ? 2.332 -0.915 -12.945 1 95.12 93 GLU B CA 1
ATOM 1476 C C . GLU B 1 93 ? 2.455 -2.01 -11.883 1 95.12 93 GLU B C 1
ATOM 1478 O O . GLU B 1 93 ? 2.281 -1.75 -10.695 1 95.12 93 GLU B O 1
ATOM 1483 N N . ILE B 1 94 ? 2.689 -3.193 -12.328 1 97.94 94 ILE B N 1
ATOM 1484 C CA . ILE B 1 94 ? 3.055 -4.328 -11.484 1 97.94 94 ILE B CA 1
ATOM 1485 C C 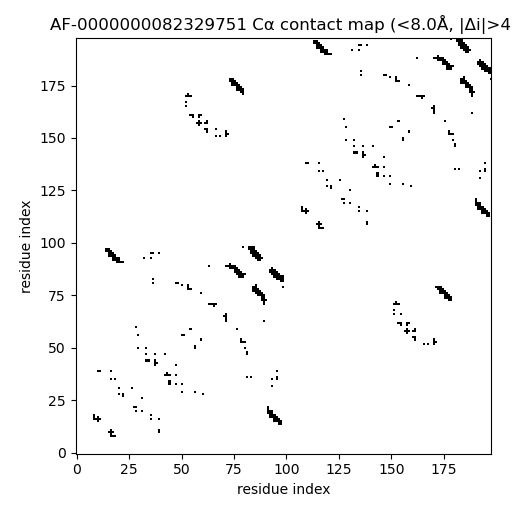. ILE B 1 94 ? 4.508 -4.719 -11.742 1 97.94 94 ILE B C 1
ATOM 1487 O O . ILE B 1 94 ? 4.852 -5.141 -12.852 1 97.94 94 ILE B O 1
ATOM 1491 N N . ARG B 1 95 ? 5.359 -4.586 -10.734 1 98.31 95 ARG B N 1
ATOM 1492 C CA . ARG B 1 95 ? 6.773 -4.93 -10.844 1 98.31 95 ARG B CA 1
ATOM 1493 C C . ARG B 1 95 ? 7.117 -6.117 -9.945 1 98.31 95 ARG B C 1
ATOM 1495 O O . ARG B 1 95 ? 6.719 -6.156 -8.781 1 98.31 95 ARG B O 1
ATOM 1502 N N . ILE B 1 96 ? 7.801 -7.047 -10.523 1 98.38 96 ILE B N 1
ATOM 1503 C CA . ILE B 1 96 ? 8.273 -8.219 -9.797 1 98.38 96 ILE B CA 1
ATOM 1504 C C . ILE B 1 96 ? 9.797 -8.242 -9.781 1 98.38 96 ILE B C 1
ATOM 1506 O O . ILE B 1 96 ? 10.438 -8.125 -10.828 1 98.38 96 ILE B O 1
ATOM 1510 N N . ASP B 1 97 ? 10.258 -8.289 -8.562 1 97.19 97 ASP B N 1
ATOM 1511 C CA . ASP B 1 97 ? 11.703 -8.398 -8.398 1 97.19 97 ASP B CA 1
ATOM 1512 C C . ASP B 1 97 ? 12.07 -9.672 -7.637 1 97.19 97 ASP B C 1
ATOM 1514 O O . ASP B 1 97 ? 11.281 -10.172 -6.836 1 97.19 97 ASP B O 1
ATOM 1518 N N . SER B 1 98 ? 13.25 -10.141 -7.977 1 92.44 98 SER B N 1
ATOM 1519 C CA . SER B 1 98 ? 13.773 -11.211 -7.137 1 92.44 98 SER B CA 1
ATOM 1520 C C . SER B 1 98 ? 13.984 -10.734 -5.703 1 92.44 98 SER B C 1
ATOM 1522 O O . SER B 1 98 ? 14.438 -9.609 -5.477 1 92.44 98 SER B O 1
ATOM 1524 N N . ALA B 1 99 ? 13.328 -11.453 -4.789 1 80.25 99 ALA B N 1
ATOM 1525 C CA . ALA B 1 99 ? 13.531 -11.047 -3.4 1 80.25 99 ALA B CA 1
ATOM 1526 C C . ALA B 1 99 ? 15.008 -11.141 -3.012 1 80.25 99 ALA B C 1
ATOM 1528 O O . ALA B 1 99 ? 15.758 -11.938 -3.586 1 80.25 99 ALA B O 1
#

Solvent-accessible surface area (backbone atoms only — not comparable to full-atom values): 11554 Å² total; per-residue (Å²): 136,82,78,72,77,70,79,71,64,82,22,75,86,78,53,35,33,63,45,82,48,57,84,86,47,90,65,55,66,68,56,53,49,49,51,52,50,18,59,73,69,72,46,61,63,86,76,50,76,66,62,67,74,49,40,44,59,69,24,56,54,51,47,54,43,73,44,93,89,38,76,49,88,45,33,34,39,35,34,58,53,93,76,22,34,38,36,40,36,48,85,25,41,38,37,40,29,66,98,136,81,78,72,77,71,80,70,64,83,21,75,85,78,51,35,32,64,45,81,47,56,84,86,45,88,64,54,67,67,57,54,48,46,52,51,50,18,59,72,68,72,47,61,63,86,76,50,74,66,62,66,74,51,40,43,57,68,25,54,53,52,47,56,45,74,44,93,93,39,75,52,88,44,32,36,38,36,35,59,55,93,78,21,33,38,37,39,36,50,86,23,40,38,36,40,28,66,98

Sequence (198 aa):
MTEMTSRSPSAQATGRYVVQYDRLDTEPLSVAIVDAVATFRNRDVTELEPLHYAIDTDALERLFEPRADGVRDGGSVTFEYSDCLVTITAAGEIRIDSAMTEMTSRSPSAQATGRYVVQYDRLDTEPLSVAIVDAVATFRNRDVTELEPLHYAIDTDALERLFEPRADGVRDGGSVTFEYSDCLVTITAAGEIRIDSA

Foldseek 3Di:
DPPPPPVPQPQPDPQKGKDAADPPDPDQPQVVQLVRVCVNVVHDSVPFDRCCVWDPSVVVRVVLPADPVGHPPKDWDWTDGPQWIWIAMSRRMIMTGHD/DPPPVPVPQPAPDPQKGKDFADPPDPDQPQVVQLVRVCVNVVHDSVPFDRCCVWDPSVVVRVVLDADPVGHPPKDWDWTDGPQWIWIAMSRRMIMTGRD

InterPro domains:
  IPR040624 Halobacterial output domain 1 [PF18545] (25-97)

Radius of gyration: 18.7 Å; Cα contacts (8 Å, |Δi|>4): 307; chains: 2; bounding box: 33×47×76 Å

Nearest PDB structures (foldseek):
  2jd4-assembly2_B  TM=5.389E-01  e=2.837E+00  Mus musculus
  8dn5-assembly1_E  TM=5.398E-01  e=1.712E+00  Homo sapiens
  7qna-assembly1_A  TM=5.162E-01  e=2.348E+00  Homo sapiens
  8dn3-assembly1_C  TM=3.385E-01  e=1.942E+00  Homo sapiens
  8bhg-assembly1_B  TM=3.960E-01  e=2.837E+00  Homo sapiens

pLDDT: mean 84.01, std 19.42, range [31.42, 98.38]

Organism: NCBI:txid2816475